Protein AF-A0A7Y5DXM5-F1 (afdb_monomer_lite)

Structure (mmCIF, N/CA/C/O backbone):
data_AF-A0A7Y5DXM5-F1
#
_entry.id   AF-A0A7Y5DXM5-F1
#
loop_
_atom_site.group_PDB
_atom_site.id
_atom_site.type_symbol
_atom_site.label_atom_id
_atom_site.label_alt_id
_atom_site.label_comp_id
_atom_site.label_asym_id
_atom_site.label_entity_id
_atom_site.label_seq_id
_atom_site.pdbx_PDB_ins_code
_atom_site.Cartn_x
_atom_site.Cartn_y
_atom_site.Cartn_z
_atom_site.occupancy
_atom_site.B_iso_or_equiv
_atom_site.auth_seq_id
_atom_site.auth_comp_id
_atom_site.auth_asym_id
_atom_site.auth_atom_id
_atom_site.pdbx_PDB_model_num
ATOM 1 N N . VAL A 1 1 ? 12.907 -10.311 -19.277 1.00 75.69 1 VAL A N 1
ATOM 2 C CA . VAL A 1 1 ? 13.500 -11.667 -19.191 1.00 75.69 1 VAL A CA 1
ATOM 3 C C . VAL A 1 1 ? 14.581 -11.643 -18.131 1.00 75.69 1 VAL A C 1
ATOM 5 O O . VAL A 1 1 ? 15.527 -10.866 -18.267 1.00 75.69 1 VAL A O 1
ATOM 8 N N . LEU A 1 2 ? 14.399 -12.426 -17.071 1.00 81.06 2 LEU A N 1
ATOM 9 C CA . LEU A 1 2 ? 15.309 -12.504 -15.929 1.00 81.06 2 LEU A CA 1
ATOM 10 C C . LEU A 1 2 ? 16.048 -13.849 -15.951 1.00 81.06 2 LEU A C 1
ATOM 12 O O . LEU A 1 2 ? 15.525 -14.827 -16.484 1.00 81.06 2 LEU A O 1
ATOM 16 N N . VAL A 1 3 ? 17.261 -13.890 -15.408 1.00 83.12 3 VAL A N 1
ATOM 17 C CA . VAL A 1 3 ? 18.013 -15.127 -15.146 1.00 83.12 3 VAL A CA 1
ATOM 18 C C . VAL A 1 3 ? 18.504 -15.133 -13.711 1.00 83.12 3 VAL A C 1
ATOM 20 O O . VAL A 1 3 ? 18.854 -14.078 -13.187 1.00 83.12 3 VAL A O 1
ATOM 23 N N . GLY A 1 4 ? 18.574 -16.317 -13.107 1.00 80.12 4 GLY A N 1
ATOM 24 C CA . GLY A 1 4 ? 18.968 -16.501 -11.713 1.00 80.12 4 GLY A CA 1
ATOM 25 C C . GLY A 1 4 ? 17.766 -16.603 -10.776 1.00 80.12 4 GLY A C 1
ATOM 26 O O . GLY A 1 4 ? 16.635 -16.791 -11.215 1.00 80.12 4 GLY A O 1
ATOM 27 N N . SER A 1 5 ? 18.031 -16.509 -9.474 1.00 69.38 5 SER A N 1
ATOM 28 C CA . SER A 1 5 ? 17.009 -16.558 -8.423 1.00 69.38 5 SER A CA 1
ATOM 29 C C . SER A 1 5 ? 17.401 -15.702 -7.217 1.00 69.38 5 SER A C 1
ATOM 31 O O . SER A 1 5 ? 18.573 -15.671 -6.818 1.00 69.38 5 SER A O 1
ATOM 33 N N . GLY A 1 6 ? 16.428 -15.028 -6.601 1.00 75.44 6 GLY A N 1
ATOM 34 C CA . GLY A 1 6 ? 16.657 -14.179 -5.427 1.00 75.44 6 GLY A CA 1
ATOM 35 C C . GLY A 1 6 ? 17.654 -13.050 -5.716 1.00 75.44 6 GLY A C 1
ATOM 36 O O . GLY A 1 6 ? 17.573 -12.390 -6.745 1.00 75.44 6 GLY A O 1
ATOM 37 N N . ALA A 1 7 ? 18.654 -12.860 -4.850 1.00 70.50 7 ALA A N 1
ATOM 38 C CA . ALA A 1 7 ? 19.672 -11.806 -5.009 1.00 70.50 7 ALA A CA 1
ATOM 39 C C . ALA A 1 7 ? 20.564 -11.955 -6.267 1.00 70.50 7 ALA A C 1
ATOM 41 O O . ALA A 1 7 ? 21.302 -11.037 -6.644 1.00 70.50 7 ALA A O 1
ATOM 42 N N . SER A 1 8 ? 20.517 -13.114 -6.927 1.00 79.38 8 SER A N 1
ATOM 43 C CA . SER A 1 8 ? 21.263 -13.379 -8.159 1.00 79.38 8 SER A CA 1
ATOM 44 C C . SER A 1 8 ? 20.479 -13.061 -9.433 1.00 79.38 8 SER A C 1
ATOM 46 O O . SER A 1 8 ? 21.025 -13.247 -10.518 1.00 79.38 8 SER A O 1
ATOM 48 N N . GLU A 1 9 ? 19.241 -12.558 -9.332 1.00 84.75 9 GLU A N 1
ATOM 49 C CA . GLU A 1 9 ? 18.473 -12.184 -10.520 1.00 84.75 9 GLU A CA 1
ATOM 50 C C . GLU A 1 9 ? 19.181 -11.095 -11.337 1.00 84.75 9 GLU A C 1
ATOM 52 O O . GLU A 1 9 ? 19.716 -10.116 -10.803 1.00 84.75 9 GLU A O 1
ATOM 57 N N . ARG A 1 10 ? 19.211 -11.281 -12.659 1.00 83.81 10 ARG A N 1
ATOM 58 C CA . ARG A 1 10 ? 19.765 -10.332 -13.632 1.00 83.81 10 ARG A CA 1
ATOM 59 C C . ARG A 1 10 ? 18.810 -10.163 -14.804 1.00 83.81 10 ARG A C 1
ATOM 61 O O . ARG A 1 10 ? 18.221 -11.132 -15.279 1.00 83.81 10 ARG A O 1
ATOM 68 N N . VAL A 1 11 ? 18.706 -8.938 -15.317 1.00 87.38 11 VAL A N 1
ATOM 69 C CA . VAL A 1 11 ? 17.932 -8.637 -16.529 1.00 87.38 11 VAL A CA 1
ATOM 70 C C . VAL A 1 11 ? 18.772 -8.975 -17.763 1.00 87.38 11 VAL A C 1
ATOM 72 O O . VAL A 1 11 ? 19.793 -8.339 -18.008 1.00 87.38 11 VAL A O 1
ATOM 75 N N . LEU A 1 12 ? 18.348 -9.965 -18.554 1.00 90.31 12 LEU A N 1
ATOM 76 C CA . LEU A 1 12 ? 19.042 -10.365 -19.792 1.00 90.31 12 LEU A CA 1
ATOM 77 C C . LEU A 1 12 ? 18.445 -9.740 -21.051 1.00 90.31 12 LEU A C 1
ATOM 79 O O . LEU A 1 12 ? 19.144 -9.555 -22.049 1.00 90.31 12 LEU A O 1
ATOM 83 N N . ALA A 1 13 ? 17.142 -9.471 -21.035 1.00 89.38 13 ALA A N 1
ATOM 84 C CA . ALA A 1 13 ? 16.443 -8.912 -22.180 1.00 89.38 13 ALA A CA 1
ATOM 85 C C . ALA A 1 13 ? 15.192 -8.136 -21.758 1.00 89.38 13 ALA A C 1
ATOM 87 O O . ALA A 1 13 ? 14.500 -8.520 -20.804 1.00 89.38 13 ALA A O 1
ATOM 88 N N . VAL A 1 14 ? 14.889 -7.080 -22.509 1.00 88.94 14 VAL A N 1
ATOM 89 C CA . VAL A 1 14 ? 13.664 -6.284 -22.381 1.00 88.94 14 VAL A CA 1
ATOM 90 C C . VAL A 1 14 ? 12.673 -6.768 -23.432 1.00 88.94 14 VAL A C 1
ATOM 92 O O . VAL A 1 14 ? 13.012 -6.881 -24.610 1.00 88.94 14 VAL A O 1
ATOM 95 N N . HIS A 1 15 ? 11.461 -7.101 -22.999 1.00 86.94 15 HIS A N 1
ATOM 96 C CA . HIS A 1 15 ? 10.424 -7.590 -23.899 1.00 86.94 15 HIS A CA 1
ATOM 97 C C . HIS A 1 15 ? 10.009 -6.482 -24.876 1.00 86.94 15 HIS A C 1
ATOM 99 O O . HIS A 1 15 ? 9.774 -5.354 -24.448 1.00 86.94 15 HIS A O 1
ATOM 105 N N . SER A 1 16 ? 9.958 -6.787 -26.176 1.00 87.00 16 SER A N 1
ATOM 106 C CA . SER A 1 16 ? 9.722 -5.786 -27.224 1.00 87.00 16 SER A CA 1
ATOM 107 C C . SER A 1 16 ? 8.357 -5.956 -27.881 1.00 87.00 16 SER A C 1
ATOM 109 O O . SER A 1 16 ? 7.548 -5.032 -27.851 1.00 87.00 16 SER A O 1
ATOM 111 N N . TYR A 1 17 ? 8.081 -7.129 -28.448 1.00 84.12 17 TYR A N 1
ATOM 112 C CA . TYR A 1 17 ? 6.789 -7.427 -29.061 1.00 84.12 17 TYR A CA 1
ATOM 113 C C . TYR A 1 17 ? 6.488 -8.925 -29.025 1.00 84.12 17 TYR A C 1
ATOM 115 O O . TYR A 1 17 ? 7.396 -9.752 -28.935 1.00 84.12 17 TYR A O 1
ATOM 123 N N . VAL A 1 18 ? 5.204 -9.255 -29.139 1.00 81.06 18 VAL A N 1
ATOM 124 C CA . VAL A 1 18 ? 4.699 -10.623 -29.300 1.00 81.06 18 VAL A CA 1
ATOM 125 C C . VAL A 1 18 ? 4.126 -10.818 -30.700 1.00 81.06 18 VAL A C 1
ATOM 127 O O . VAL A 1 18 ? 3.607 -9.877 -31.305 1.00 81.06 18 VAL A O 1
ATOM 130 N N . SER A 1 19 ? 4.218 -12.040 -31.207 1.00 83.38 19 SER A N 1
ATOM 131 C CA . SER A 1 19 ? 3.53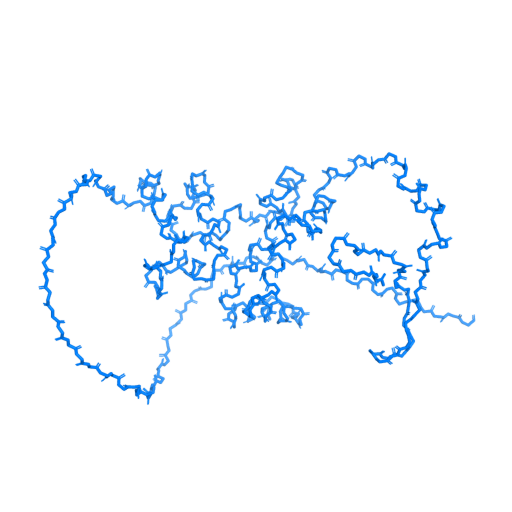2 -12.511 -32.405 1.00 83.38 19 SER A CA 1
ATOM 132 C C . SER A 1 19 ? 2.610 -13.666 -32.020 1.00 83.38 19 SER A C 1
ATOM 134 O O . SER A 1 19 ? 3.089 -14.706 -31.581 1.00 83.38 19 SER A O 1
ATOM 136 N N . GLY A 1 20 ? 1.299 -13.487 -32.199 1.00 77.69 20 GLY A N 1
ATOM 137 C CA . GLY A 1 20 ? 0.263 -14.424 -31.739 1.00 77.69 20 GLY A CA 1
ATOM 138 C C . GLY A 1 20 ? -0.405 -13.992 -30.426 1.00 77.69 20 GLY A C 1
ATOM 139 O O . GLY A 1 20 ? -0.152 -12.894 -29.929 1.00 77.69 20 GLY A O 1
ATOM 140 N N . ASP A 1 21 ? -1.283 -14.851 -29.898 1.00 79.38 21 ASP A N 1
ATOM 141 C CA . ASP A 1 21 ? -1.966 -14.655 -28.608 1.00 79.38 21 ASP A CA 1
ATOM 142 C C . ASP A 1 21 ? -1.026 -14.969 -27.420 1.00 79.38 21 ASP A C 1
ATOM 144 O O . ASP A 1 21 ? 0.189 -15.055 -27.580 1.00 79.38 21 ASP A O 1
ATOM 148 N N . CYS A 1 22 ? -1.556 -15.183 -26.208 1.00 71.56 22 CYS A N 1
ATOM 149 C CA . CYS A 1 22 ? -0.769 -15.493 -25.000 1.00 71.56 22 CYS A CA 1
ATOM 150 C C . CYS A 1 22 ? 0.131 -16.745 -25.099 1.00 71.56 22 CYS A C 1
ATOM 152 O O . CYS A 1 22 ? 0.963 -16.953 -24.220 1.00 71.56 22 CYS A O 1
ATOM 154 N N . LEU A 1 23 ? -0.041 -17.572 -26.136 1.00 77.31 23 LEU A N 1
ATOM 155 C CA . LEU A 1 23 ? 0.780 -18.752 -26.438 1.00 77.31 23 LEU A CA 1
ATOM 156 C C . LEU A 1 23 ? 1.723 -18.539 -27.639 1.00 77.31 23 LEU A C 1
ATOM 158 O O . LEU A 1 23 ? 2.310 -19.498 -28.132 1.00 77.31 23 LEU A O 1
ATOM 162 N N . GLY A 1 24 ? 1.813 -17.312 -28.152 1.00 77.31 24 GLY A N 1
ATOM 163 C CA . GLY A 1 24 ? 2.652 -16.949 -29.288 1.00 77.31 24 GLY A CA 1
ATOM 164 C C . GLY A 1 24 ? 4.121 -16.713 -28.930 1.00 77.31 24 GLY A C 1
ATOM 165 O O . GLY A 1 24 ? 4.550 -16.850 -27.783 1.00 77.31 24 GLY A O 1
ATOM 166 N N . ASP A 1 25 ? 4.897 -16.306 -29.932 1.00 85.00 25 ASP A N 1
ATOM 167 C CA . ASP A 1 25 ? 6.325 -16.040 -29.792 1.00 85.00 25 ASP A CA 1
ATOM 168 C C . ASP A 1 25 ? 6.584 -14.614 -29.294 1.00 85.00 25 ASP A C 1
ATOM 170 O O . ASP A 1 25 ? 6.060 -13.634 -29.828 1.00 85.00 25 ASP A O 1
ATOM 174 N N . GLY A 1 26 ? 7.446 -14.477 -28.287 1.00 82.56 26 GLY A N 1
ATOM 175 C CA . GLY A 1 26 ? 7.897 -13.187 -27.771 1.00 82.56 26 GLY A CA 1
ATOM 176 C C . GLY A 1 26 ? 9.294 -12.826 -28.269 1.00 82.56 26 GLY A C 1
ATOM 177 O O . GLY A 1 26 ? 10.255 -13.543 -28.002 1.00 82.56 26 GLY A O 1
ATOM 178 N N . THR A 1 27 ? 9.443 -11.667 -28.908 1.00 88.88 27 THR A N 1
ATOM 179 C CA . THR A 1 27 ? 10.756 -11.102 -29.247 1.00 88.88 27 THR A CA 1
ATOM 180 C C . THR A 1 27 ? 11.210 -10.128 -28.163 1.00 88.88 27 THR A C 1
ATOM 182 O O . THR A 1 27 ? 10.467 -9.240 -27.738 1.00 88.88 27 THR A O 1
ATOM 185 N N . SER A 1 28 ? 12.456 -10.281 -27.712 1.00 90.44 28 SER A N 1
ATOM 186 C CA . SER A 1 28 ? 13.063 -9.429 -26.684 1.00 90.44 28 SER A CA 1
ATOM 187 C C . SER A 1 28 ? 14.403 -8.868 -27.157 1.00 90.44 28 SER A C 1
ATOM 189 O O . SER A 1 28 ? 15.172 -9.562 -27.819 1.00 90.44 28 SER A O 1
ATOM 191 N N . ILE A 1 29 ? 14.699 -7.624 -26.784 1.00 89.94 29 ILE A N 1
ATOM 192 C CA . ILE A 1 29 ? 15.988 -6.976 -27.054 1.00 89.94 29 ILE A CA 1
ATOM 193 C C . ILE A 1 29 ? 16.980 -7.420 -25.984 1.00 89.94 29 ILE A C 1
ATOM 195 O O . ILE A 1 29 ? 16.700 -7.305 -24.790 1.00 89.94 29 ILE A O 1
ATOM 199 N N . ARG A 1 30 ? 18.140 -7.932 -26.401 1.00 91.69 30 ARG A N 1
ATOM 200 C CA . ARG A 1 30 ? 19.177 -8.431 -25.493 1.00 91.69 30 ARG A CA 1
ATOM 201 C C . ARG A 1 30 ? 19.909 -7.263 -24.823 1.00 91.69 30 ARG A C 1
ATOM 203 O O . ARG A 1 30 ? 20.580 -6.492 -25.498 1.00 91.69 30 ARG A O 1
ATOM 210 N N . VAL A 1 31 ? 19.861 -7.196 -23.491 1.00 91.88 31 VAL A N 1
ATOM 211 C CA . VAL A 1 31 ? 20.507 -6.143 -22.678 1.00 91.88 31 VAL A CA 1
ATOM 212 C C . VAL A 1 31 ? 22.009 -6.071 -22.943 1.00 91.88 31 VAL A C 1
ATOM 214 O O . VAL A 1 31 ? 22.560 -4.984 -23.070 1.00 91.88 31 VAL A O 1
ATOM 217 N N . SER A 1 32 ? 22.670 -7.222 -23.108 1.00 91.38 32 SER A N 1
ATOM 218 C CA . SER A 1 32 ? 24.115 -7.258 -23.355 1.00 91.38 32 SER A CA 1
ATOM 219 C C . SER A 1 32 ? 24.534 -6.564 -24.659 1.00 91.38 32 SER A C 1
ATOM 221 O O . SER A 1 32 ? 25.684 -6.153 -24.767 1.00 91.38 32 SER A O 1
ATOM 223 N N . GLY A 1 33 ? 23.635 -6.451 -25.647 1.00 90.81 33 GLY A N 1
ATOM 224 C CA . GLY A 1 33 ? 23.894 -5.736 -26.902 1.00 90.81 33 GLY A CA 1
ATOM 225 C C . GLY A 1 33 ? 23.835 -4.214 -26.754 1.00 90.81 33 GLY A C 1
ATOM 226 O O . GLY A 1 33 ? 24.437 -3.503 -27.547 1.00 90.81 33 GLY A O 1
ATOM 227 N N . GLU A 1 34 ? 23.186 -3.726 -25.696 1.00 92.75 34 GLU A N 1
ATOM 228 C CA . GLU A 1 34 ? 22.909 -2.305 -25.461 1.00 92.75 34 GLU A CA 1
ATOM 229 C C . GLU A 1 34 ? 23.699 -1.740 -24.267 1.00 92.75 34 GLU A C 1
ATOM 231 O O . GLU A 1 34 ? 23.432 -0.633 -23.803 1.00 92.75 34 GLU A O 1
ATOM 236 N N . MET A 1 35 ? 24.694 -2.474 -23.746 1.00 90.25 35 MET A N 1
ATOM 237 C CA . MET A 1 35 ? 25.431 -2.072 -22.536 1.00 90.25 35 MET A CA 1
ATOM 238 C C . MET A 1 35 ? 26.135 -0.721 -22.675 1.00 90.25 35 MET A C 1
ATOM 240 O O . MET A 1 35 ? 26.237 0.003 -21.692 1.00 90.25 35 MET A O 1
ATOM 244 N N . GLY A 1 36 ? 26.599 -0.358 -23.876 1.00 91.25 36 GLY A N 1
ATOM 245 C CA . GLY A 1 36 ? 27.192 0.959 -24.124 1.00 91.25 36 GLY A CA 1
ATOM 246 C C . GLY A 1 36 ? 26.193 2.094 -23.888 1.00 91.25 36 GLY A C 1
ATOM 247 O O . GLY A 1 36 ? 26.489 3.027 -23.143 1.00 91.25 36 GLY A O 1
ATOM 248 N N . PHE A 1 37 ? 24.986 1.971 -24.449 1.00 91.25 37 PHE A N 1
ATOM 249 C CA . PHE A 1 37 ? 23.890 2.910 -24.216 1.00 91.25 37 PHE A CA 1
ATOM 250 C C . PHE A 1 37 ? 23.479 2.922 -22.739 1.00 91.25 37 PHE A C 1
ATOM 252 O O . PHE A 1 37 ? 23.488 3.980 -22.115 1.00 91.25 37 PHE A O 1
ATOM 259 N N . ILE A 1 38 ? 23.213 1.751 -22.153 1.00 89.19 38 ILE A N 1
ATOM 260 C CA . ILE A 1 38 ? 22.778 1.619 -20.755 1.00 89.19 38 ILE A CA 1
ATOM 261 C C . ILE A 1 38 ? 23.791 2.258 -19.802 1.00 89.19 38 ILE A C 1
ATOM 263 O O . ILE A 1 38 ? 23.413 3.085 -18.977 1.00 89.19 38 ILE A O 1
ATOM 267 N N . ASN A 1 39 ? 25.078 1.935 -19.938 1.00 91.12 39 ASN A N 1
ATOM 268 C CA . ASN A 1 39 ? 26.124 2.515 -19.097 1.00 91.12 39 ASN A CA 1
ATOM 269 C C . ASN A 1 39 ? 26.229 4.033 -19.293 1.00 91.12 39 ASN A C 1
ATOM 271 O O . ASN A 1 39 ? 26.448 4.750 -18.320 1.00 91.12 39 ASN A O 1
ATOM 275 N N . SER A 1 40 ? 26.050 4.530 -20.523 1.00 91.44 40 SER A N 1
ATOM 276 C CA . SER A 1 40 ? 26.072 5.972 -20.792 1.00 91.44 40 SER A CA 1
ATOM 277 C C . SER A 1 40 ? 24.899 6.711 -20.147 1.00 91.44 40 SER A C 1
ATOM 279 O O . SER A 1 40 ? 25.098 7.798 -19.617 1.00 91.44 40 SER A O 1
ATOM 281 N N . GLU A 1 41 ? 23.701 6.120 -20.131 1.00 87.31 41 GLU A N 1
ATOM 282 C CA . GLU A 1 41 ? 22.530 6.692 -19.461 1.00 87.31 41 GLU A CA 1
ATOM 283 C C . GLU A 1 41 ? 22.673 6.635 -17.937 1.00 87.31 41 GLU A C 1
ATOM 285 O O . GLU A 1 41 ? 22.395 7.622 -17.264 1.00 87.31 41 GLU A O 1
ATOM 290 N N . LEU A 1 42 ? 23.169 5.519 -17.389 1.00 86.25 42 LEU A N 1
ATOM 291 C CA . LEU A 1 42 ? 23.406 5.363 -15.949 1.00 86.25 42 LEU A CA 1
ATOM 292 C C . LEU A 1 42 ? 24.495 6.301 -15.412 1.00 86.25 42 LEU A C 1
ATOM 294 O O . LEU A 1 42 ? 24.478 6.643 -14.233 1.00 86.25 42 LEU A O 1
ATOM 298 N N . ALA A 1 43 ? 25.440 6.713 -16.259 1.00 87.94 43 ALA A N 1
ATOM 299 C CA . ALA A 1 43 ? 26.485 7.666 -15.898 1.00 87.94 43 ALA A CA 1
ATOM 300 C C . ALA A 1 43 ? 26.009 9.129 -15.911 1.00 87.94 43 ALA A C 1
ATOM 302 O O . ALA A 1 43 ? 26.730 10.006 -15.429 1.00 87.94 43 ALA A O 1
ATOM 303 N N . LYS A 1 44 ? 24.828 9.427 -16.471 1.00 85.12 44 LYS A N 1
ATOM 304 C CA . LYS A 1 44 ? 24.297 10.794 -16.470 1.00 85.12 44 LYS A CA 1
ATOM 305 C C . LYS A 1 44 ? 23.958 11.222 -15.051 1.00 85.12 44 LYS A C 1
ATOM 307 O O . LYS A 1 44 ? 23.484 10.433 -14.236 1.00 85.12 44 LYS A O 1
ATOM 312 N N . ALA A 1 45 ? 24.158 12.511 -14.783 1.00 78.00 45 ALA A N 1
ATOM 313 C CA . ALA A 1 45 ? 23.658 13.108 -13.560 1.00 78.00 45 ALA A CA 1
ATOM 314 C C . ALA A 1 45 ? 22.151 12.856 -13.461 1.00 78.00 45 ALA A C 1
ATOM 316 O O . ALA A 1 45 ? 21.394 13.075 -14.411 1.00 78.00 45 ALA A O 1
ATOM 317 N N . LEU A 1 46 ? 21.752 12.375 -12.293 1.00 72.75 46 LEU A N 1
ATOM 318 C CA . LEU A 1 46 ? 20.369 12.139 -11.944 1.00 72.75 46 LEU A CA 1
ATOM 319 C C . LEU A 1 46 ? 19.546 13.424 -12.184 1.00 72.75 46 LEU A C 1
ATOM 321 O O . LEU A 1 46 ? 19.940 14.486 -11.693 1.00 72.75 46 LEU A O 1
ATOM 325 N N . PRO A 1 47 ? 18.435 13.370 -12.950 1.00 73.56 47 PRO A N 1
ATOM 326 C CA . PRO A 1 47 ? 17.616 14.550 -13.203 1.00 73.56 47 PRO A CA 1
ATOM 327 C C . PRO A 1 47 ? 17.165 15.189 -11.889 1.00 73.56 47 PRO A C 1
ATOM 329 O O . PRO A 1 47 ? 16.713 14.489 -10.988 1.00 73.56 47 PRO A O 1
ATOM 332 N N . SER A 1 48 ? 17.198 16.518 -11.785 1.00 64.94 48 SER A N 1
ATOM 333 C CA . SER A 1 48 ? 16.684 17.233 -10.603 1.00 64.94 48 SER A CA 1
ATOM 334 C C . SER A 1 48 ? 15.186 16.989 -10.352 1.00 64.94 48 SER A C 1
ATOM 336 O O . SER A 1 48 ? 14.694 17.197 -9.246 1.00 64.94 48 SER A O 1
ATOM 338 N N . THR A 1 49 ? 14.468 16.475 -11.356 1.00 63.44 49 THR A N 1
ATOM 339 C CA . THR A 1 49 ? 13.080 15.995 -11.276 1.00 63.44 49 THR A CA 1
ATOM 340 C C . THR A 1 49 ? 12.921 14.663 -10.529 1.00 63.44 49 THR A C 1
ATOM 342 O O . THR A 1 49 ? 11.802 14.161 -10.400 1.00 63.44 49 THR A O 1
ATOM 345 N N . LEU A 1 50 ? 14.007 14.069 -10.023 1.00 62.97 50 LEU A N 1
ATOM 346 C CA . LEU A 1 50 ? 13.946 12.923 -9.111 1.00 62.97 50 LEU A CA 1
ATOM 347 C C . LEU A 1 50 ? 13.208 13.223 -7.811 1.00 62.97 50 LEU A C 1
ATOM 349 O O . LEU A 1 50 ? 12.606 12.317 -7.251 1.00 62.97 50 LEU A O 1
ATOM 353 N N . ASN A 1 51 ? 13.159 14.492 -7.411 1.00 69.25 51 ASN A N 1
ATOM 354 C CA . ASN A 1 51 ? 12.382 14.939 -6.257 1.00 69.25 51 ASN A CA 1
ATOM 355 C C . ASN A 1 51 ? 10.898 15.173 -6.597 1.00 69.25 51 ASN A C 1
ATOM 357 O O . ASN A 1 51 ? 10.191 15.841 -5.848 1.00 69.25 51 ASN A O 1
ATOM 361 N N . SER A 1 52 ? 10.419 14.690 -7.750 1.00 87.19 52 SER A N 1
ATOM 362 C CA . SER A 1 52 ? 8.989 14.708 -8.055 1.00 87.19 52 SER A CA 1
ATOM 363 C C . SER A 1 52 ? 8.275 13.550 -7.361 1.00 87.19 52 SER A C 1
ATOM 365 O O . SER A 1 52 ? 8.822 12.449 -7.246 1.00 87.19 52 SER A O 1
ATOM 367 N N . CYS A 1 53 ? 7.013 13.771 -6.991 1.00 87.75 53 CYS A N 1
ATOM 368 C CA . CYS A 1 53 ? 6.143 12.731 -6.450 1.00 87.75 53 CYS A CA 1
ATOM 369 C C . CYS A 1 53 ? 6.128 11.462 -7.319 1.00 87.75 53 CYS A C 1
ATOM 371 O O . CYS A 1 53 ? 6.207 10.351 -6.800 1.00 87.75 53 CYS A O 1
ATOM 373 N N . SER A 1 54 ? 6.092 11.618 -8.648 1.00 87.06 54 SER A N 1
ATOM 374 C CA . SER A 1 54 ? 6.034 10.494 -9.592 1.00 87.06 54 SER A CA 1
ATOM 375 C C . SER A 1 54 ? 7.279 9.601 -9.552 1.00 87.06 54 SER A C 1
ATOM 377 O O . SER A 1 54 ? 7.166 8.370 -9.530 1.00 87.06 54 SER A O 1
ATOM 379 N N . THR A 1 55 ? 8.470 10.205 -9.493 1.00 88.00 55 THR A N 1
ATOM 380 C CA . THR A 1 55 ? 9.732 9.461 -9.444 1.00 88.00 55 THR A CA 1
ATOM 381 C C . THR A 1 55 ? 9.926 8.817 -8.081 1.00 88.00 55 THR A C 1
ATOM 383 O O . THR A 1 55 ? 10.322 7.650 -8.007 1.00 88.00 55 THR A O 1
ATOM 386 N N . CYS A 1 56 ? 9.594 9.538 -7.007 1.00 89.94 56 CYS A N 1
ATOM 387 C CA . CYS A 1 56 ? 9.628 8.967 -5.672 1.00 89.94 56 CYS A CA 1
ATOM 388 C C . CYS A 1 56 ? 8.665 7.779 -5.568 1.00 89.94 56 CYS A C 1
ATOM 390 O O . CYS A 1 56 ? 9.090 6.699 -5.172 1.00 89.94 56 CYS A O 1
ATOM 392 N N . SER A 1 57 ? 7.406 7.928 -5.994 1.00 90.25 57 SER A N 1
ATOM 393 C CA . SER A 1 57 ? 6.396 6.863 -5.891 1.00 90.25 57 SER A CA 1
ATOM 394 C C . SER A 1 57 ? 6.827 5.616 -6.661 1.00 90.25 57 SER A C 1
ATOM 396 O O . SER A 1 57 ? 6.809 4.514 -6.121 1.00 90.25 57 SER A O 1
ATOM 398 N N . SER A 1 58 ? 7.348 5.795 -7.881 1.00 87.75 58 SER A N 1
ATOM 399 C CA . SER A 1 58 ? 7.903 4.690 -8.678 1.00 87.75 58 SER A CA 1
ATOM 400 C C . SER A 1 58 ? 9.069 3.988 -7.971 1.00 87.75 58 SER A C 1
ATOM 402 O O . SER A 1 58 ? 9.214 2.768 -8.058 1.00 87.75 58 SER A O 1
ATOM 404 N N . THR A 1 59 ? 9.901 4.749 -7.256 1.00 89.06 59 THR A N 1
ATOM 405 C CA . THR A 1 59 ? 11.011 4.208 -6.461 1.00 89.06 59 THR A CA 1
ATOM 406 C C . THR A 1 59 ? 10.491 3.459 -5.235 1.00 89.06 59 THR A C 1
ATOM 408 O O . THR A 1 59 ? 10.918 2.333 -4.994 1.00 89.06 59 THR A O 1
ATOM 411 N N . ALA A 1 60 ? 9.537 4.035 -4.500 1.00 90.31 60 ALA A N 1
ATOM 412 C CA . ALA A 1 60 ? 8.919 3.442 -3.318 1.00 90.31 60 ALA A CA 1
ATOM 413 C C . ALA A 1 60 ? 8.141 2.149 -3.633 1.00 90.31 60 ALA A C 1
ATOM 415 O O . ALA A 1 60 ? 8.077 1.250 -2.795 1.00 90.31 60 ALA A O 1
ATOM 416 N N . ASP A 1 61 ? 7.600 2.021 -4.847 1.00 88.94 61 ASP A N 1
ATOM 417 C CA . ASP A 1 61 ? 6.911 0.819 -5.340 1.00 88.94 61 ASP A CA 1
ATOM 418 C C . ASP A 1 61 ? 7.852 -0.263 -5.905 1.00 88.94 61 ASP A C 1
ATOM 420 O O . ASP A 1 61 ? 7.403 -1.348 -6.299 1.00 88.94 61 ASP A O 1
ATOM 424 N N . SER A 1 62 ? 9.162 -0.001 -5.935 1.00 86.38 62 SER A N 1
ATOM 425 C CA . SER A 1 62 ? 10.164 -0.885 -6.533 1.00 86.38 62 SER A CA 1
ATOM 426 C C . SER A 1 62 ? 10.975 -1.683 -5.508 1.00 86.38 62 SER A C 1
ATOM 428 O O . SER A 1 62 ? 11.228 -1.253 -4.384 1.00 86.38 62 SER A O 1
ATOM 430 N N . GLY A 1 63 ? 11.459 -2.854 -5.932 1.00 86.50 63 GLY A N 1
ATOM 431 C CA . GLY A 1 63 ? 12.391 -3.677 -5.159 1.00 86.50 63 GLY A CA 1
ATOM 432 C C . GLY A 1 63 ? 11.852 -4.065 -3.780 1.00 86.50 63 GLY A C 1
ATOM 433 O O . GLY A 1 63 ? 10.747 -4.585 -3.667 1.00 86.50 63 GLY A O 1
ATOM 434 N N . ASN A 1 64 ? 12.651 -3.808 -2.741 1.00 87.88 64 ASN A N 1
ATOM 435 C CA . ASN A 1 64 ? 12.330 -4.136 -1.347 1.00 87.88 64 ASN A CA 1
ATOM 436 C C . ASN A 1 64 ? 11.857 -2.924 -0.528 1.00 87.88 64 ASN A C 1
ATOM 438 O O . ASN A 1 64 ? 11.907 -2.965 0.699 1.00 87.88 64 ASN A O 1
ATOM 442 N N . GLN A 1 65 ? 11.434 -1.846 -1.187 1.00 90.38 65 GLN A N 1
ATOM 443 C CA . GLN A 1 65 ? 10.922 -0.660 -0.505 1.00 90.38 65 GLN A CA 1
ATOM 444 C C . GLN A 1 65 ? 9.578 -0.944 0.181 1.00 90.38 65 GLN A C 1
ATOM 446 O O . GLN A 1 65 ? 8.863 -1.879 -0.182 1.00 90.38 65 GLN A O 1
ATOM 451 N N . VAL A 1 66 ? 9.217 -0.136 1.182 1.00 88.81 66 VAL A N 1
ATOM 452 C CA . VAL A 1 66 ? 8.030 -0.385 2.020 1.00 88.81 66 VAL A CA 1
ATOM 453 C C . VAL A 1 66 ? 6.731 -0.471 1.206 1.00 88.81 66 VAL A C 1
ATOM 455 O O . VAL A 1 66 ? 5.935 -1.384 1.429 1.00 88.81 66 VAL A O 1
ATOM 458 N N . CYS A 1 67 ? 6.538 0.392 0.201 1.00 92.00 67 CYS A N 1
ATOM 459 C CA . CYS A 1 67 ? 5.332 0.360 -0.634 1.00 92.00 67 CYS A CA 1
ATOM 460 C C . CYS A 1 67 ? 5.311 -0.850 -1.571 1.00 92.00 67 CYS A C 1
ATOM 462 O O . CYS A 1 67 ? 4.270 -1.496 -1.714 1.00 92.00 67 CYS A O 1
ATOM 464 N N . ALA A 1 68 ? 6.474 -1.250 -2.096 1.00 92.62 68 ALA A N 1
ATOM 465 C CA . ALA A 1 68 ? 6.628 -2.504 -2.826 1.00 92.62 68 ALA A CA 1
ATOM 466 C C . ALA A 1 68 ? 6.226 -3.718 -1.968 1.00 92.62 68 ALA A C 1
ATOM 468 O O . ALA A 1 68 ? 5.454 -4.562 -2.423 1.00 92.62 68 ALA A O 1
ATOM 469 N N . GLN A 1 69 ? 6.679 -3.781 -0.710 1.00 92.75 69 GLN A N 1
ATOM 470 C CA . GLN A 1 69 ? 6.324 -4.861 0.219 1.00 92.75 69 GLN A CA 1
ATOM 471 C C . GLN A 1 69 ? 4.824 -4.883 0.535 1.00 92.75 69 GLN A C 1
ATOM 473 O O . GLN A 1 69 ? 4.217 -5.952 0.531 1.00 92.75 69 GLN A O 1
ATOM 478 N N . ARG A 1 70 ? 4.187 -3.720 0.731 1.00 91.69 70 ARG A N 1
ATOM 479 C CA . ARG A 1 70 ? 2.725 -3.630 0.919 1.00 91.69 70 ARG A CA 1
ATOM 480 C C . ARG A 1 70 ? 1.960 -4.118 -0.310 1.00 91.69 70 ARG A C 1
ATOM 482 O O . ARG A 1 70 ? 0.977 -4.844 -0.173 1.00 91.69 70 ARG A O 1
ATOM 489 N N . ARG A 1 71 ? 2.432 -3.773 -1.511 1.00 93.38 71 ARG A N 1
ATOM 490 C CA . ARG A 1 71 ? 1.870 -4.278 -2.769 1.00 93.38 71 ARG A CA 1
ATOM 491 C C . ARG A 1 71 ? 1.980 -5.799 -2.861 1.00 93.38 71 ARG A C 1
ATOM 493 O O . ARG A 1 71 ? 0.999 -6.453 -3.202 1.00 93.38 71 ARG A O 1
ATOM 500 N N . PHE A 1 72 ? 3.143 -6.368 -2.537 1.00 92.62 72 PHE A N 1
ATOM 501 C CA . PHE A 1 72 ? 3.334 -7.820 -2.526 1.00 92.62 72 PHE A CA 1
ATOM 502 C C . PHE A 1 72 ? 2.460 -8.508 -1.477 1.00 92.62 72 PHE A C 1
ATOM 504 O O . PHE A 1 72 ? 1.842 -9.522 -1.788 1.00 92.62 72 PHE A O 1
ATOM 511 N N . ALA A 1 73 ? 2.339 -7.934 -0.278 1.00 90.81 73 ALA A N 1
ATOM 512 C CA . ALA A 1 73 ? 1.455 -8.444 0.765 1.00 90.81 73 ALA A CA 1
ATOM 513 C C . ALA A 1 73 ? -0.015 -8.460 0.311 1.00 90.81 73 ALA A C 1
ATOM 515 O O . ALA A 1 73 ? -0.685 -9.473 0.471 1.00 90.81 73 ALA A O 1
ATOM 516 N N . CYS A 1 74 ? -0.498 -7.392 -0.336 1.00 94.56 74 CYS A N 1
ATOM 517 C CA . CYS A 1 74 ? -1.834 -7.380 -0.941 1.00 94.56 74 CYS A CA 1
ATOM 518 C C . CYS A 1 74 ? -1.978 -8.429 -2.058 1.00 94.56 74 CYS A C 1
ATOM 520 O O . CYS A 1 74 ? -3.002 -9.096 -2.151 1.00 94.56 74 CYS A O 1
ATOM 522 N N . GLY A 1 75 ? -0.956 -8.614 -2.898 1.00 93.25 75 GLY A N 1
ATOM 523 C CA . GLY A 1 75 ? -0.973 -9.648 -3.937 1.00 93.25 75 GLY A CA 1
ATOM 524 C C . GLY A 1 75 ? -1.000 -11.079 -3.384 1.00 93.25 75 GLY A C 1
ATOM 525 O O . GLY A 1 75 ? -1.550 -11.965 -4.032 1.00 93.25 75 GLY A O 1
ATOM 526 N N . ALA A 1 76 ? -0.423 -11.301 -2.201 1.00 93.75 76 ALA A N 1
ATOM 527 C CA . ALA A 1 76 ? -0.430 -12.587 -1.507 1.00 93.75 76 ALA A CA 1
ATOM 528 C C . ALA A 1 76 ? -1.711 -12.829 -0.683 1.00 93.75 76 ALA A C 1
ATOM 530 O O . ALA A 1 76 ? -2.042 -13.980 -0.401 1.00 93.75 76 ALA A O 1
ATOM 531 N N . ASP A 1 77 ? -2.433 -11.772 -0.304 1.00 94.50 77 ASP A N 1
ATOM 532 C CA . ASP A 1 77 ? -3.720 -11.863 0.387 1.00 94.50 77 ASP A CA 1
ATOM 533 C C . ASP A 1 77 ? -4.855 -12.171 -0.602 1.00 94.50 77 ASP A C 1
ATOM 535 O O . ASP A 1 77 ? -5.010 -11.523 -1.642 1.00 94.50 77 ASP A O 1
ATOM 539 N N . THR A 1 78 ? -5.673 -13.177 -0.295 1.00 96.38 78 THR A N 1
ATOM 540 C CA . THR A 1 78 ? -6.725 -13.656 -1.203 1.00 96.38 78 THR A CA 1
ATOM 541 C C . THR A 1 78 ? -7.850 -12.644 -1.409 1.00 96.38 78 THR A C 1
ATOM 543 O O . THR A 1 78 ? -8.358 -12.533 -2.523 1.00 96.38 78 THR A O 1
ATOM 546 N N . ASP A 1 79 ? -8.224 -11.870 -0.389 1.00 95.62 79 ASP A N 1
ATOM 547 C CA . ASP A 1 79 ? -9.287 -10.869 -0.515 1.00 95.62 79 ASP A CA 1
ATOM 548 C C . ASP A 1 79 ? -8.784 -9.602 -1.209 1.00 95.62 79 ASP A C 1
ATOM 550 O O . ASP A 1 79 ? -9.491 -9.018 -2.033 1.00 95.62 79 ASP A O 1
ATOM 554 N N . CYS A 1 80 ? -7.548 -9.185 -0.926 1.00 96.44 80 CYS A N 1
ATOM 555 C CA . CYS A 1 80 ? -6.939 -8.029 -1.573 1.00 96.44 80 CYS A CA 1
ATOM 556 C C . CYS A 1 80 ? -6.635 -8.294 -3.053 1.00 96.44 80 CYS A C 1
ATOM 558 O O . CYS A 1 80 ? -6.959 -7.467 -3.908 1.00 96.44 80 CYS A O 1
ATOM 560 N N . SER A 1 81 ? -6.091 -9.466 -3.388 1.00 96.94 81 SER A N 1
ATOM 561 C CA . SER A 1 81 ? -5.869 -9.866 -4.783 1.00 96.94 81 SER A CA 1
ATOM 562 C C . SER A 1 81 ? -7.181 -10.030 -5.562 1.00 96.94 81 SER A C 1
ATOM 564 O O . SER A 1 81 ? -7.268 -9.573 -6.704 1.00 96.94 81 SER A O 1
ATOM 566 N N . ALA A 1 82 ? -8.235 -10.582 -4.949 1.00 97.25 82 ALA A N 1
ATOM 567 C CA . ALA A 1 82 ? -9.559 -10.658 -5.569 1.00 97.25 82 ALA A CA 1
ATOM 568 C C . ALA A 1 82 ? -10.192 -9.270 -5.781 1.00 97.25 82 ALA A C 1
ATOM 570 O O . ALA A 1 82 ? -10.815 -9.021 -6.820 1.00 97.25 82 ALA A O 1
ATOM 571 N N . LEU A 1 83 ? -9.992 -8.341 -4.839 1.00 96.81 83 LEU A N 1
ATOM 572 C CA . LEU A 1 83 ? -10.388 -6.943 -5.000 1.00 96.81 83 LEU A CA 1
ATOM 573 C C . LEU A 1 83 ? -9.640 -6.280 -6.165 1.00 96.81 83 LEU A C 1
ATOM 575 O O . LEU A 1 83 ? -10.275 -5.626 -6.993 1.00 96.81 83 LEU A O 1
ATOM 579 N N . LEU A 1 84 ? -8.320 -6.466 -6.261 1.00 96.00 84 LEU A N 1
ATOM 580 C CA . LEU A 1 84 ? -7.501 -5.943 -7.359 1.00 96.00 84 LEU A CA 1
ATOM 581 C C . LEU A 1 84 ? -7.963 -6.472 -8.721 1.00 96.00 84 LEU A C 1
ATOM 583 O O . LEU A 1 84 ? -8.156 -5.681 -9.646 1.00 96.00 84 LEU A O 1
ATOM 587 N N . ASP A 1 85 ? -8.193 -7.782 -8.840 1.00 96.81 85 ASP A N 1
ATOM 588 C CA . ASP A 1 85 ? -8.699 -8.393 -10.073 1.00 96.81 85 ASP A CA 1
ATOM 589 C C . ASP A 1 85 ? -10.063 -7.804 -10.465 1.00 96.81 85 ASP A C 1
ATOM 591 O O . ASP A 1 85 ? -10.265 -7.408 -11.616 1.00 96.81 85 ASP A O 1
ATOM 595 N N . CYS A 1 86 ? -10.969 -7.646 -9.496 1.00 97.75 86 CYS A N 1
ATOM 596 C CA . CYS A 1 86 ? -12.275 -7.031 -9.716 1.00 97.75 86 CYS A CA 1
ATOM 597 C C . CYS A 1 86 ? -12.151 -5.579 -10.206 1.00 97.75 86 CYS A C 1
ATOM 599 O O . CYS A 1 86 ? -12.743 -5.213 -11.223 1.00 97.75 86 CYS A O 1
ATOM 601 N N . LEU A 1 87 ? -11.336 -4.762 -9.531 1.00 96.19 87 LEU A N 1
ATOM 602 C CA . LEU A 1 87 ? -11.116 -3.361 -9.893 1.00 96.19 87 LEU A CA 1
ATOM 603 C C . LEU A 1 87 ? -10.456 -3.212 -11.270 1.00 96.19 87 LEU A C 1
ATOM 605 O O . LEU A 1 87 ? -10.808 -2.291 -12.004 1.00 96.19 87 LEU A O 1
ATOM 609 N N . SER A 1 88 ? -9.560 -4.127 -11.653 1.00 95.50 88 SER A N 1
ATOM 610 C CA . SER A 1 88 ? -8.889 -4.102 -12.962 1.00 95.50 88 SER A CA 1
ATOM 611 C C . SER A 1 88 ? -9.848 -4.287 -14.145 1.00 95.50 88 SER A C 1
ATOM 613 O O . SER A 1 88 ? -9.582 -3.809 -15.247 1.00 95.50 88 SER A O 1
ATOM 615 N N . LYS A 1 89 ? -10.987 -4.949 -13.908 1.00 95.12 89 LYS A N 1
ATOM 616 C CA . LYS A 1 89 ? -12.042 -5.207 -14.900 1.00 95.12 89 LYS A CA 1
ATOM 617 C C . LYS A 1 89 ? -13.150 -4.156 -14.862 1.00 95.12 89 LYS A C 1
ATOM 619 O O . LYS A 1 89 ? -14.067 -4.202 -15.682 1.00 95.12 89 LYS A O 1
ATOM 624 N N . CYS A 1 90 ? -13.095 -3.221 -13.915 1.00 94.69 90 CYS A N 1
ATOM 625 C CA . CYS A 1 90 ? -14.156 -2.250 -13.723 1.00 94.69 90 CYS A CA 1
ATOM 626 C C . CYS A 1 90 ? -14.074 -1.055 -14.664 1.00 94.69 90 CYS A C 1
ATOM 628 O O . CYS A 1 90 ? -13.021 -0.463 -14.883 1.00 94.69 90 CYS A O 1
ATOM 630 N N . SER A 1 91 ? -15.252 -0.621 -15.112 1.00 94.81 91 SER A N 1
ATOM 631 C CA . SER A 1 91 ? -15.455 0.670 -15.761 1.00 94.81 91 SER A CA 1
ATOM 632 C C . SER A 1 91 ? -16.457 1.486 -14.946 1.00 94.81 91 SER A C 1
ATOM 634 O O . SER A 1 91 ? -17.582 1.048 -14.700 1.00 94.81 91 SER A O 1
ATOM 636 N N . GLY A 1 92 ? -16.032 2.668 -14.496 1.00 94.19 92 GLY A N 1
ATOM 637 C CA . GLY A 1 92 ? -16.862 3.602 -13.735 1.00 94.19 92 GLY A CA 1
ATOM 638 C C . GLY A 1 92 ? -16.984 3.310 -12.233 1.00 94.19 92 GLY A C 1
ATOM 639 O O . GLY A 1 92 ? -16.645 2.239 -11.730 1.00 94.19 92 GLY A O 1
ATOM 640 N N . ILE A 1 93 ? -17.498 4.309 -11.511 1.00 93.94 93 ILE A N 1
ATOM 641 C CA . ILE A 1 93 ? -17.553 4.343 -10.040 1.00 93.94 93 ILE A CA 1
ATOM 642 C C . ILE A 1 93 ? -18.484 3.263 -9.473 1.00 93.94 93 ILE A C 1
ATOM 644 O O . ILE A 1 93 ? -18.142 2.618 -8.486 1.00 93.94 93 ILE A O 1
ATOM 648 N N . SER A 1 94 ? -19.632 3.002 -10.107 1.00 96.19 94 SER A N 1
ATOM 649 C CA . SER A 1 94 ? -20.581 1.993 -9.613 1.00 96.19 94 SER A CA 1
ATOM 650 C C . SER A 1 94 ? -19.983 0.584 -9.590 1.00 96.19 94 SER A C 1
ATOM 652 O O . SER A 1 94 ? -20.214 -0.163 -8.642 1.00 96.19 94 SER A O 1
ATOM 654 N N . CYS A 1 95 ? -19.171 0.233 -10.594 1.00 97.38 95 CYS A N 1
ATOM 655 C CA . CYS A 1 95 ? -18.459 -1.043 -10.616 1.00 97.38 95 CYS A CA 1
ATOM 656 C C . CYS A 1 95 ? -17.408 -1.108 -9.502 1.00 97.38 95 CYS A C 1
ATOM 658 O O . CYS A 1 95 ? -17.352 -2.086 -8.759 1.00 97.38 95 CYS A O 1
ATOM 660 N N . GLN A 1 96 ? -16.623 -0.039 -9.334 1.00 95.12 96 GLN A N 1
ATOM 661 C CA . GLN A 1 96 ? -15.614 0.035 -8.276 1.00 95.12 96 GLN A CA 1
ATOM 662 C C . GLN A 1 96 ? -16.240 -0.128 -6.886 1.00 95.12 96 GLN A C 1
ATOM 664 O O . GLN A 1 96 ? -15.727 -0.891 -6.069 1.00 95.12 96 GLN A O 1
ATOM 669 N N . ASN A 1 97 ? -17.372 0.533 -6.634 1.00 95.19 97 ASN A N 1
ATOM 670 C CA . ASN A 1 97 ? -18.110 0.398 -5.380 1.00 95.19 97 ASN A CA 1
ATOM 671 C C . ASN A 1 97 ? -18.595 -1.039 -5.169 1.00 95.19 97 ASN A C 1
ATOM 673 O O . ASN A 1 97 ? -18.420 -1.574 -4.080 1.00 95.19 97 ASN A O 1
ATOM 677 N N . ASN A 1 98 ? -19.113 -1.697 -6.212 1.00 96.38 98 ASN A N 1
ATOM 678 C CA . ASN A 1 98 ? -19.515 -3.101 -6.130 1.00 96.38 98 ASN A CA 1
ATOM 679 C C . ASN A 1 98 ? -18.334 -4.012 -5.749 1.00 96.38 98 ASN A C 1
ATOM 681 O O . ASN A 1 98 ? -18.460 -4.808 -4.822 1.00 96.38 98 ASN A O 1
ATOM 685 N N . CYS A 1 99 ? -17.164 -3.843 -6.376 1.00 97.38 99 CYS A N 1
ATOM 686 C CA . CYS A 1 99 ? -15.962 -4.599 -6.008 1.00 97.38 99 CYS A CA 1
ATOM 687 C C . CYS A 1 99 ? -15.566 -4.390 -4.543 1.00 97.38 99 CYS A C 1
ATOM 689 O O . CYS A 1 99 ? -15.278 -5.358 -3.842 1.00 97.38 99 CYS A O 1
ATOM 691 N N . ARG A 1 100 ? -15.588 -3.141 -4.064 1.00 94.56 100 ARG A N 1
ATOM 692 C CA . ARG A 1 100 ? -15.265 -2.806 -2.669 1.00 94.56 100 ARG A CA 1
ATOM 693 C C . ARG A 1 100 ? -16.252 -3.436 -1.685 1.00 94.56 100 ARG A C 1
ATOM 695 O O . ARG A 1 100 ? -15.829 -3.954 -0.659 1.00 94.56 100 ARG A O 1
ATOM 702 N N . THR A 1 101 ? -17.544 -3.439 -2.011 1.00 94.62 101 THR A N 1
ATOM 703 C CA . THR A 1 101 ? -18.581 -4.109 -1.211 1.00 94.62 101 THR A CA 1
ATOM 704 C C . THR A 1 101 ? -18.442 -5.629 -1.245 1.00 94.62 101 THR A C 1
ATOM 706 O O . THR A 1 101 ? -18.718 -6.285 -0.246 1.00 94.62 101 THR A O 1
ATOM 709 N N . LYS A 1 102 ? -18.011 -6.200 -2.374 1.00 96.50 102 LYS A N 1
ATOM 710 C CA . LYS A 1 102 ? -17.842 -7.647 -2.540 1.00 96.50 102 LYS A CA 1
ATOM 711 C C . LYS A 1 102 ? -16.634 -8.197 -1.778 1.00 96.50 102 LYS A C 1
ATOM 713 O O . LYS A 1 102 ? -16.700 -9.322 -1.295 1.00 96.50 102 LYS A O 1
ATOM 718 N N . TYR A 1 103 ? -15.561 -7.415 -1.660 1.00 95.88 103 TYR A N 1
ATOM 719 C CA . TYR A 1 103 ? -14.318 -7.813 -0.991 1.00 95.88 103 TYR A CA 1
ATOM 720 C C . TYR A 1 103 ? -13.955 -6.839 0.142 1.00 95.88 103 TYR A C 1
ATOM 722 O O . TYR A 1 103 ? -12.913 -6.180 0.083 1.00 95.88 103 TYR A O 1
ATOM 730 N N . PRO A 1 104 ? -14.796 -6.725 1.187 1.00 91.94 104 PRO A N 1
ATOM 731 C CA . PRO A 1 104 ? -14.603 -5.731 2.241 1.00 91.94 104 PRO A CA 1
ATOM 732 C C . PRO A 1 104 ? -13.305 -5.968 3.020 1.00 91.94 104 PRO A C 1
ATOM 734 O O . PRO A 1 104 ? -12.621 -5.023 3.400 1.00 91.94 104 PRO A O 1
ATOM 737 N N . ALA A 1 105 ? -12.921 -7.231 3.194 1.00 90.94 105 ALA A N 1
ATOM 738 C CA . ALA A 1 105 ? -11.728 -7.607 3.936 1.00 90.94 105 ALA A CA 1
ATOM 739 C C . ALA A 1 105 ? -10.422 -7.262 3.182 1.00 90.94 105 ALA A C 1
ATOM 741 O O . ALA A 1 105 ? -9.396 -6.990 3.797 1.00 90.94 105 ALA A O 1
ATOM 742 N N . GLY A 1 106 ? -10.471 -7.178 1.847 1.00 93.62 106 GLY A N 1
ATOM 743 C CA . GLY A 1 106 ? -9.338 -6.752 1.022 1.00 93.62 106 GLY A CA 1
ATOM 744 C C . GLY A 1 106 ? -9.082 -5.242 1.058 1.00 93.62 106 GLY A C 1
ATOM 745 O O . GLY A 1 106 ? -8.027 -4.789 0.617 1.00 93.62 106 GLY A O 1
ATOM 746 N N . LEU A 1 107 ? -10.020 -4.441 1.581 1.00 92.06 107 LEU A N 1
ATOM 747 C CA . LEU A 1 107 ? -9.926 -2.979 1.559 1.00 92.06 107 LEU A CA 1
ATOM 748 C C . LEU A 1 107 ? -8.781 -2.434 2.410 1.00 92.06 107 LEU A C 1
ATOM 750 O O . LEU A 1 107 ? -8.155 -1.458 1.993 1.00 92.06 107 LEU A O 1
ATOM 754 N N . GLY A 1 108 ? -8.499 -3.044 3.563 1.00 90.75 108 GLY A N 1
ATOM 755 C CA . GLY A 1 108 ? -7.413 -2.615 4.447 1.00 90.75 108 GLY A CA 1
ATOM 756 C C . GLY A 1 108 ? -6.048 -2.725 3.770 1.00 90.75 108 GLY A C 1
ATOM 757 O O . GLY A 1 108 ? -5.418 -1.693 3.511 1.00 90.75 108 GLY A O 1
ATOM 758 N N . PRO A 1 109 ? -5.627 -3.937 3.367 1.00 92.50 109 PRO A N 1
ATOM 759 C CA . PRO A 1 109 ? -4.372 -4.131 2.646 1.00 92.50 109 PRO A CA 1
ATOM 760 C C . PRO A 1 109 ? -4.311 -3.354 1.320 1.00 92.50 109 PRO A C 1
ATOM 762 O O . PRO A 1 109 ? -3.262 -2.813 0.965 1.00 92.50 109 PRO A O 1
ATOM 765 N N . PHE A 1 110 ? -5.436 -3.215 0.608 1.00 93.06 110 PHE A N 1
ATOM 766 C CA . PHE A 1 110 ? -5.495 -2.427 -0.626 1.00 93.06 110 PHE A CA 1
ATOM 767 C C . PHE A 1 110 ? -5.250 -0.937 -0.368 1.00 93.06 110 PHE A C 1
ATOM 769 O O . PHE A 1 110 ? -4.494 -0.298 -1.097 1.00 93.06 110 PHE A O 1
ATOM 776 N N . THR A 1 111 ? -5.853 -0.384 0.686 1.00 90.25 111 THR A N 1
ATOM 777 C CA . THR A 1 111 ? -5.652 1.013 1.098 1.00 90.25 111 THR A CA 1
ATOM 778 C C . THR A 1 111 ? -4.221 1.240 1.578 1.00 90.25 111 THR A C 1
ATOM 780 O O . THR A 1 111 ? -3.631 2.270 1.255 1.00 90.25 111 THR A O 1
ATOM 783 N N . ALA A 1 112 ? -3.643 0.265 2.288 1.00 89.44 112 ALA A N 1
ATOM 784 C CA . ALA A 1 112 ? -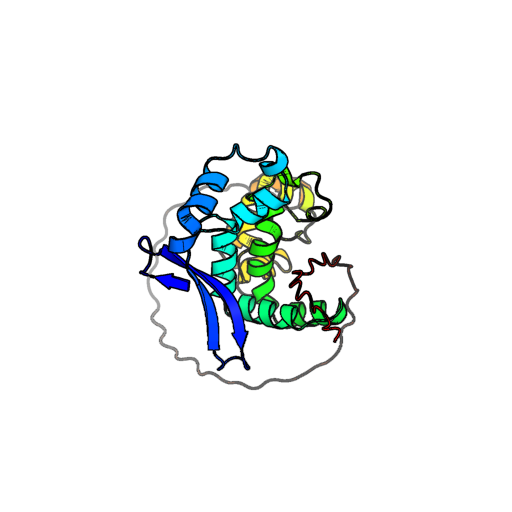2.247 0.289 2.717 1.00 89.44 112 ALA A CA 1
ATOM 785 C C . ALA A 1 112 ? -1.291 0.444 1.541 1.00 89.44 112 ALA A C 1
ATOM 787 O O . ALA A 1 112 ? -0.384 1.269 1.581 1.00 89.44 112 ALA A O 1
ATOM 788 N N . TYR A 1 113 ? -1.511 -0.343 0.492 1.00 90.19 113 TYR A N 1
ATOM 789 C CA . TYR A 1 113 ? -0.747 -0.255 -0.740 1.00 90.19 113 TYR A CA 1
ATOM 790 C C . TYR A 1 113 ? -0.985 1.086 -1.455 1.00 90.19 113 TYR A C 1
ATOM 792 O O . TYR A 1 113 ? -0.033 1.830 -1.678 1.00 90.19 113 TYR A O 1
ATOM 800 N N . GLN A 1 114 ? -2.241 1.431 -1.751 1.00 89.62 114 GLN A N 1
ATOM 801 C CA . GLN A 1 114 ? -2.602 2.610 -2.552 1.00 89.62 114 GLN A CA 1
ATOM 802 C C . GLN A 1 114 ? -2.127 3.935 -1.947 1.00 89.62 114 GLN A C 1
ATOM 804 O O . GLN A 1 114 ? -1.707 4.830 -2.674 1.00 89.62 114 GLN A O 1
ATOM 809 N N . ASN A 1 115 ? -2.179 4.072 -0.620 1.00 88.75 115 ASN A N 1
ATOM 810 C CA . ASN A 1 115 ? -1.798 5.318 0.044 1.00 88.75 115 ASN A CA 1
ATOM 811 C C . ASN A 1 115 ? -0.309 5.380 0.393 1.00 88.75 115 ASN A C 1
ATOM 813 O O . ASN A 1 115 ? 0.150 6.435 0.827 1.00 88.75 115 ASN A O 1
ATOM 817 N N . CYS A 1 116 ? 0.452 4.293 0.231 1.00 91.19 116 CYS A N 1
ATOM 818 C CA . CYS A 1 116 ? 1.810 4.211 0.763 1.00 91.19 116 CYS A CA 1
ATOM 819 C C . CYS A 1 116 ? 2.740 5.294 0.204 1.00 91.19 116 CYS A C 1
ATOM 821 O O . CYS A 1 116 ? 3.453 5.932 0.977 1.00 91.19 116 CYS A O 1
ATOM 823 N N . GLY A 1 117 ? 2.696 5.554 -1.109 1.00 90.12 117 GLY A N 1
ATOM 824 C CA . GLY A 1 117 ? 3.499 6.617 -1.720 1.00 90.12 117 GLY A CA 1
ATOM 825 C C . GLY A 1 117 ? 3.205 7.979 -1.084 1.00 90.12 117 GLY A C 1
ATOM 826 O O . GLY A 1 117 ? 4.106 8.647 -0.591 1.00 90.12 117 GLY A O 1
ATOM 827 N N . CYS A 1 118 ? 1.930 8.348 -0.991 1.00 89.50 118 CYS A N 1
ATOM 828 C CA . CYS A 1 118 ? 1.510 9.641 -0.452 1.00 89.50 118 CYS A CA 1
ATOM 829 C C . CYS A 1 118 ? 1.702 9.786 1.070 1.00 89.50 118 CYS A C 1
ATOM 831 O O . CYS A 1 118 ? 1.957 10.886 1.560 1.00 89.50 118 CYS A O 1
ATOM 833 N N . ALA A 1 119 ? 1.524 8.705 1.832 1.00 87.31 119 ALA A N 1
ATOM 834 C CA . ALA A 1 119 ? 1.474 8.747 3.293 1.00 87.31 119 ALA A CA 1
ATOM 835 C C . ALA A 1 119 ? 2.828 8.471 3.963 1.00 87.31 119 ALA A C 1
ATOM 837 O O . ALA A 1 119 ? 3.099 9.022 5.030 1.00 87.31 119 ALA A O 1
ATOM 838 N N . GLU A 1 120 ? 3.663 7.632 3.350 1.00 86.38 120 GLU A N 1
ATOM 839 C CA . GLU A 1 120 ? 4.858 7.069 3.983 1.00 86.38 120 GLU A CA 1
ATOM 840 C C . GLU A 1 120 ? 6.094 7.242 3.093 1.00 86.38 120 GLU A C 1
ATOM 842 O O . GLU A 1 120 ? 7.016 7.967 3.460 1.00 86.38 120 GLU A O 1
ATOM 847 N N . GLY A 1 121 ? 6.100 6.630 1.905 1.00 86.75 121 GLY A N 1
ATOM 848 C CA . GLY A 1 121 ? 7.297 6.530 1.067 1.00 86.75 121 GLY A CA 1
ATOM 849 C C . GLY A 1 121 ? 7.771 7.854 0.464 1.00 86.75 121 GLY A C 1
ATOM 850 O O . GLY A 1 121 ? 8.970 8.030 0.281 1.00 86.75 121 GLY A O 1
ATOM 851 N N . CYS A 1 122 ? 6.845 8.768 0.162 1.00 90.25 122 CYS A N 1
ATOM 852 C CA . CYS A 1 122 ? 7.098 9.984 -0.621 1.00 90.25 122 CYS A CA 1
ATOM 853 C C . CYS A 1 122 ? 6.366 11.207 -0.076 1.00 90.25 122 CYS A C 1
ATOM 855 O O . CYS A 1 122 ? 5.966 12.100 -0.825 1.00 90.25 122 CYS A O 1
ATOM 857 N N . LYS A 1 123 ? 6.139 11.244 1.241 1.00 88.25 123 LYS A N 1
ATOM 858 C CA . LYS A 1 123 ? 5.324 12.281 1.884 1.00 88.25 123 LYS A CA 1
ATOM 859 C C . LYS A 1 123 ? 5.794 13.702 1.545 1.00 88.25 123 LYS A C 1
ATOM 861 O O . LYS A 1 123 ? 4.955 14.580 1.364 1.00 88.25 123 LYS A O 1
ATOM 866 N N . ALA A 1 124 ? 7.105 13.939 1.469 1.00 88.94 124 ALA A N 1
ATOM 867 C CA . ALA A 1 124 ? 7.657 15.265 1.195 1.00 88.94 124 ALA A CA 1
ATOM 868 C C . ALA A 1 124 ? 7.499 15.656 -0.283 1.00 88.94 124 ALA A C 1
ATOM 870 O O . ALA A 1 124 ? 7.018 16.744 -0.592 1.00 88.94 124 ALA A O 1
ATOM 871 N N . GLU A 1 125 ? 7.850 14.750 -1.192 1.00 90.31 125 GLU A N 1
ATOM 872 C CA . GLU A 1 125 ? 7.831 14.939 -2.644 1.00 90.31 125 GLU A CA 1
ATOM 873 C C . GLU A 1 125 ? 6.402 15.020 -3.198 1.00 90.31 125 GLU A C 1
ATOM 875 O O . GLU A 1 125 ? 6.167 15.658 -4.225 1.00 90.31 125 GLU A O 1
ATOM 880 N N . CYS A 1 126 ? 5.449 14.381 -2.516 1.00 89.44 126 CYS A N 1
ATOM 881 C CA . CYS A 1 126 ? 4.040 14.317 -2.891 1.00 89.44 126 CYS A CA 1
ATOM 882 C C . CYS A 1 126 ? 3.128 15.288 -2.132 1.00 89.44 126 CYS A C 1
ATOM 884 O O . CYS A 1 126 ? 1.924 15.303 -2.385 1.00 89.44 126 CYS A O 1
ATOM 886 N N . ALA A 1 127 ? 3.658 16.112 -1.223 1.00 87.69 127 ALA A N 1
ATOM 887 C CA . ALA A 1 127 ? 2.844 16.994 -0.381 1.00 87.69 127 ALA A CA 1
ATOM 888 C C . ALA A 1 127 ? 1.973 17.982 -1.181 1.00 87.69 127 ALA A C 1
ATOM 890 O O . ALA A 1 127 ? 0.888 18.350 -0.736 1.00 87.69 127 ALA A O 1
ATOM 891 N N . SER A 1 128 ? 2.451 18.416 -2.349 1.00 86.62 128 SER A N 1
ATOM 892 C CA . SER A 1 128 ? 1.760 19.343 -3.252 1.00 86.62 128 SER A CA 1
ATOM 893 C C . SER A 1 128 ? 1.098 18.657 -4.449 1.00 86.62 128 SER A C 1
ATOM 895 O O . SER A 1 128 ? 0.527 19.347 -5.294 1.00 86.62 128 SER A O 1
ATOM 897 N N . ASP A 1 129 ? 1.167 17.326 -4.548 1.00 88.62 129 ASP A N 1
ATOM 898 C CA . ASP A 1 129 ? 0.550 16.606 -5.656 1.00 88.62 129 ASP A CA 1
ATOM 899 C C . ASP A 1 129 ? -0.955 16.435 -5.405 1.00 88.62 129 ASP A C 1
ATOM 901 O O . ASP A 1 129 ? -1.393 15.848 -4.407 1.00 88.62 129 ASP A O 1
ATOM 905 N N . ASN A 1 130 ? -1.771 16.922 -6.341 1.00 86.94 130 ASN A N 1
ATOM 906 C CA . ASN A 1 130 ? -3.224 16.764 -6.292 1.00 86.94 130 ASN A CA 1
ATOM 907 C C . ASN A 1 130 ? -3.635 15.291 -6.225 1.00 86.94 130 ASN A C 1
ATOM 909 O O . ASN A 1 130 ? -4.681 14.960 -5.673 1.00 86.94 130 ASN A O 1
ATOM 913 N N . SER A 1 131 ? -2.806 14.399 -6.756 1.00 83.00 131 SER A N 1
ATOM 914 C CA . SER A 1 131 ? -3.048 12.968 -6.752 1.00 83.00 131 SER A CA 1
ATOM 915 C C . SER A 1 131 ? -2.959 12.344 -5.35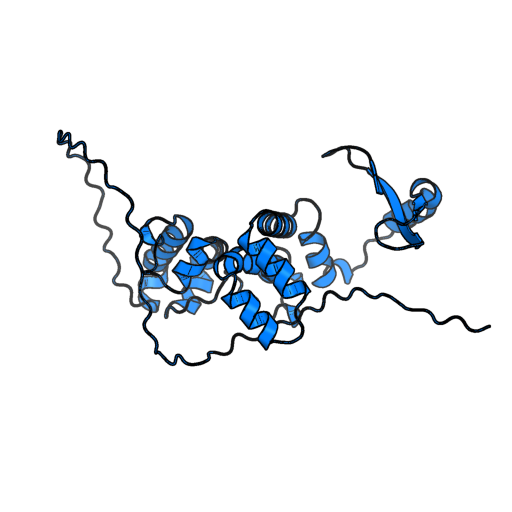4 1.00 83.00 131 SER A C 1
ATOM 917 O O . SER A 1 131 ? -3.542 11.291 -5.111 1.00 83.00 131 SER A O 1
ATOM 919 N N . CYS A 1 132 ? -2.263 13.009 -4.430 1.00 86.31 132 CYS A N 1
ATOM 920 C CA . CYS A 1 132 ? -2.183 12.648 -3.018 1.00 86.31 132 CYS A CA 1
ATOM 921 C C . CYS A 1 132 ? -3.163 13.440 -2.142 1.00 86.31 132 CYS A C 1
ATOM 923 O O . CYS A 1 132 ? -3.242 13.221 -0.930 1.00 86.31 132 CYS A O 1
ATOM 925 N N . THR A 1 133 ? -3.958 14.335 -2.736 1.00 80.81 133 THR A N 1
ATOM 926 C CA . THR A 1 133 ? -4.981 15.082 -2.004 1.00 80.81 133 THR A CA 1
ATOM 927 C C . THR A 1 133 ? -6.066 14.126 -1.518 1.00 80.81 133 THR A C 1
ATOM 929 O O . THR A 1 133 ? -6.776 13.504 -2.303 1.00 80.81 133 THR A O 1
ATOM 932 N N . GLY A 1 134 ? -6.197 14.006 -0.197 1.00 73.75 134 GLY A N 1
ATOM 933 C CA . GLY A 1 134 ? -7.157 13.100 0.436 1.00 73.75 134 GLY A CA 1
ATOM 934 C C . GLY A 1 134 ? -6.624 11.691 0.701 1.00 73.75 134 GLY A C 1
ATOM 935 O O . GLY A 1 134 ? -7.342 10.904 1.319 1.00 73.75 134 GLY A O 1
ATOM 936 N N . ALA A 1 135 ? -5.376 11.385 0.322 1.00 81.94 135 ALA A N 1
ATOM 937 C CA . ALA A 1 135 ? -4.690 10.202 0.826 1.00 81.94 135 ALA A CA 1
ATOM 938 C C . ALA A 1 135 ? -4.534 10.357 2.340 1.00 81.94 135 ALA A C 1
ATOM 940 O O . ALA A 1 135 ? -3.818 11.231 2.837 1.00 81.94 135 ALA A O 1
ATOM 941 N N . ALA A 1 136 ? -5.274 9.553 3.091 1.00 75.81 136 ALA A N 1
ATOM 942 C CA . ALA A 1 136 ? -5.250 9.655 4.532 1.00 75.81 136 ALA A CA 1
ATOM 943 C C . ALA A 1 136 ? -3.918 9.094 5.051 1.00 75.81 136 ALA A C 1
ATOM 945 O O . ALA A 1 136 ? -3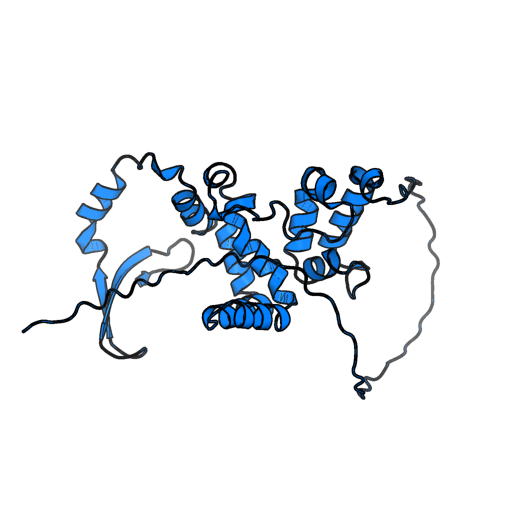.561 7.940 4.807 1.00 75.81 136 ALA A O 1
ATOM 946 N N . GLN A 1 137 ? -3.175 9.959 5.749 1.00 76.62 137 GLN A N 1
ATOM 947 C CA . GLN A 1 137 ? -1.807 9.690 6.208 1.00 76.62 137 GLN A CA 1
ATOM 948 C C . GLN A 1 137 ? -1.734 8.495 7.166 1.00 76.62 137 GLN A C 1
ATOM 950 O O . GLN A 1 137 ? -0.701 7.847 7.272 1.00 76.62 137 GLN A O 1
ATOM 955 N N . CYS A 1 138 ? -2.850 8.198 7.830 1.00 83.12 138 CYS A N 1
ATOM 956 C CA . CYS A 1 138 ? -2.944 7.215 8.901 1.00 83.12 138 CYS A CA 1
ATOM 957 C C . CYS A 1 138 ? -3.895 6.063 8.547 1.00 83.12 138 CYS A C 1
ATOM 959 O O . CYS A 1 138 ? -4.515 5.481 9.431 1.00 83.12 138 CYS A O 1
ATOM 961 N N . GLY A 1 139 ? -4.077 5.764 7.255 1.00 82.12 139 GLY A N 1
ATOM 962 C CA . GLY A 1 139 ? -5.014 4.734 6.801 1.00 82.12 139 GLY A CA 1
ATOM 963 C C . GLY A 1 139 ? -6.424 5.276 6.590 1.00 82.12 139 GLY A C 1
ATOM 964 O O . GLY A 1 139 ? -6.578 6.321 5.980 1.00 82.12 139 GLY A O 1
ATOM 965 N N . ILE A 1 140 ? -7.477 4.586 7.024 1.00 77.69 140 ILE A N 1
ATOM 966 C CA . ILE A 1 140 ? -8.847 5.084 6.814 1.00 77.69 140 ILE A CA 1
ATOM 967 C C . ILE A 1 140 ? -9.198 6.210 7.777 1.00 77.69 140 ILE A C 1
ATOM 969 O O . ILE A 1 140 ? -8.687 6.269 8.894 1.00 77.69 140 ILE A O 1
ATOM 973 N N . LYS A 1 141 ? -10.088 7.114 7.344 1.00 70.25 141 LYS A N 1
ATOM 974 C CA . LYS A 1 141 ? -10.761 8.050 8.251 1.00 70.25 141 LYS A CA 1
ATOM 975 C C . LYS A 1 141 ? -11.644 7.268 9.208 1.00 70.25 141 LYS A C 1
ATOM 977 O O . LYS A 1 141 ? -12.623 6.669 8.776 1.00 70.25 141 LYS A O 1
ATOM 982 N N . ALA A 1 142 ? -11.248 7.250 10.477 1.00 65.44 142 ALA A N 1
ATOM 983 C CA . ALA A 1 142 ? -12.066 6.687 11.532 1.00 65.44 142 ALA A CA 1
ATOM 984 C C . ALA A 1 142 ? -13.394 7.462 11.590 1.00 65.44 142 ALA A C 1
ATOM 986 O O . ALA A 1 142 ? -13.430 8.670 11.343 1.00 65.44 142 ALA A O 1
ATOM 987 N N . LEU A 1 143 ? -14.489 6.742 11.837 1.00 58.22 143 LEU A N 1
ATOM 988 C CA . LEU A 1 143 ? -15.828 7.330 11.978 1.00 58.22 143 LEU A CA 1
ATOM 989 C C . LEU A 1 143 ? -16.040 7.959 13.362 1.00 58.22 143 LEU A C 1
ATOM 991 O O . LEU A 1 143 ? -17.089 8.545 13.623 1.00 58.22 143 LEU A O 1
ATOM 995 N N . ASP A 1 144 ? -15.058 7.818 14.248 1.00 61.19 144 ASP A N 1
ATOM 996 C CA . ASP A 1 144 ? -15.086 8.369 15.588 1.00 61.19 144 ASP A CA 1
ATOM 997 C C . ASP A 1 144 ? -14.877 9.896 15.567 1.00 61.19 144 ASP A C 1
ATOM 999 O O . ASP A 1 144 ? -14.265 10.482 14.670 1.00 61.19 144 ASP A O 1
ATOM 1003 N N . GLY A 1 145 ? -15.384 10.579 16.596 1.00 71.12 145 GLY A N 1
ATOM 1004 C CA . GLY A 1 145 ? -15.116 12.008 16.809 1.00 71.12 145 GLY A CA 1
ATOM 1005 C C . GLY A 1 145 ? -13.626 12.334 17.006 1.00 71.12 145 GLY A C 1
ATOM 1006 O O . GLY A 1 145 ? -13.275 13.504 17.086 1.00 71.12 145 GLY A O 1
ATOM 1007 N N . CYS A 1 146 ? -12.760 11.314 17.039 1.00 80.81 146 CYS A N 1
ATOM 1008 C CA . CYS A 1 146 ? -11.318 11.381 17.246 1.00 80.81 146 CYS A CA 1
ATOM 1009 C C . CYS A 1 146 ? -10.517 11.695 15.982 1.00 80.81 146 CYS A C 1
ATOM 1011 O O . CYS A 1 146 ? -9.290 11.615 16.017 1.00 80.81 146 CYS A O 1
ATOM 1013 N N . GLY A 1 147 ? -11.164 11.958 14.843 1.00 79.19 147 GLY A N 1
ATOM 1014 C CA . GLY A 1 147 ? -10.492 12.000 13.546 1.00 79.19 147 GLY A CA 1
ATOM 1015 C C . GLY A 1 147 ? -9.222 12.863 13.501 1.00 79.19 147 GLY A C 1
ATOM 1016 O O . GLY A 1 147 ? -8.255 12.442 12.862 1.00 79.19 147 GLY A O 1
ATOM 1017 N N . LYS A 1 148 ? -9.183 14.015 14.199 1.00 84.25 148 LYS A N 1
ATOM 1018 C CA . LYS A 1 148 ? -8.012 14.911 14.209 1.00 84.25 148 LYS A CA 1
ATOM 1019 C C . LYS A 1 148 ? -6.920 14.397 15.141 1.00 84.25 148 LYS A C 1
ATOM 1021 O O . LYS A 1 148 ? -5.775 14.287 14.706 1.00 84.25 148 LYS A O 1
ATOM 1026 N N . CYS A 1 149 ? -7.247 14.054 16.386 1.00 87.94 149 CYS A N 1
ATOM 1027 C CA . CYS A 1 149 ? -6.252 13.513 17.314 1.00 87.94 149 CYS A CA 1
ATOM 1028 C C . CYS A 1 149 ? -5.713 12.154 16.851 1.00 87.94 149 CYS A C 1
ATOM 1030 O O . CYS A 1 149 ? -4.512 11.905 16.924 1.00 87.94 149 CYS A O 1
ATOM 1032 N N . GLY A 1 150 ? -6.567 11.301 16.288 1.00 86.69 150 GLY A N 1
ATOM 1033 C CA . GLY A 1 150 ? -6.170 10.030 15.695 1.00 86.69 150 GLY A CA 1
ATOM 1034 C C . GLY A 1 150 ? -5.166 10.209 14.553 1.00 86.69 150 GLY A C 1
ATOM 1035 O O . GLY A 1 150 ? -4.206 9.451 14.468 1.00 86.69 150 GLY A O 1
ATOM 1036 N N . GLU A 1 151 ? -5.337 11.236 13.712 1.00 84.31 151 GLU A N 1
ATOM 1037 C CA . GLU A 1 151 ? -4.372 11.566 12.651 1.00 84.31 151 GLU A CA 1
ATOM 1038 C C . GLU A 1 151 ? -3.090 12.231 13.177 1.00 84.31 151 GLU A C 1
ATOM 1040 O O . GLU A 1 151 ? -2.025 12.041 12.597 1.00 84.31 151 GLU A O 1
ATOM 1045 N N . GLY A 1 152 ? -3.162 12.993 14.270 1.00 86.19 152 GLY A N 1
ATOM 1046 C CA . GLY A 1 152 ? -2.005 13.694 14.833 1.00 86.19 152 GLY A CA 1
ATOM 1047 C C . GLY A 1 152 ? -1.141 12.842 15.767 1.00 86.19 152 GLY A C 1
ATOM 1048 O O . GLY A 1 152 ? 0.078 12.803 15.625 1.00 86.19 152 GLY A O 1
ATOM 1049 N N . SER A 1 153 ? -1.764 12.175 16.737 1.00 90.75 153 SER A N 1
ATOM 1050 C CA . SER A 1 153 ? -1.089 11.530 17.872 1.00 90.75 153 SER A CA 1
ATOM 1051 C C . SER A 1 153 ? -1.089 10.004 17.820 1.00 90.75 153 SER A C 1
ATOM 1053 O O . SER A 1 153 ? -0.225 9.401 18.447 1.00 90.75 153 SER A O 1
ATOM 1055 N N . CYS A 1 154 ? -2.018 9.390 17.083 1.00 92.06 154 CYS A N 1
ATOM 1056 C CA . CYS A 1 154 ? -2.172 7.930 16.991 1.00 92.06 154 CYS A CA 1
ATOM 1057 C C . CYS A 1 154 ? -2.062 7.413 15.553 1.00 92.06 154 CYS A C 1
ATOM 1059 O O . CYS A 1 154 ? -2.642 6.385 15.197 1.00 92.06 154 CYS A O 1
ATOM 1061 N N . CYS A 1 155 ? -1.355 8.156 14.698 1.00 89.94 155 CYS A N 1
ATOM 1062 C CA . CYS A 1 155 ? -1.318 7.894 13.265 1.00 89.94 155 CYS A CA 1
ATOM 1063 C C . CYS A 1 155 ? -0.741 6.514 12.939 1.00 89.94 155 CYS A C 1
ATOM 1065 O O . CYS A 1 155 ? -1.270 5.801 12.088 1.00 89.94 155 CYS A O 1
ATOM 1067 N N . THR A 1 156 ? 0.325 6.128 13.639 1.00 91.06 156 THR A N 1
ATOM 1068 C CA . THR A 1 156 ? 1.028 4.859 13.435 1.00 91.06 156 THR A CA 1
ATOM 1069 C C . THR A 1 156 ? 0.137 3.673 13.788 1.00 91.06 156 THR A C 1
ATOM 1071 O O . THR A 1 156 ? -0.010 2.746 12.993 1.00 91.06 156 THR A O 1
ATOM 1074 N N . GLU A 1 157 ? -0.500 3.710 14.956 1.00 93.62 157 GLU A N 1
ATOM 1075 C CA . GLU A 1 157 ? -1.394 2.658 15.430 1.00 93.62 157 GLU A CA 1
ATOM 1076 C C . GLU A 1 157 ? -2.650 2.578 14.560 1.00 93.62 157 GLU A C 1
ATOM 1078 O O . GLU A 1 157 ? -3.082 1.486 14.190 1.00 93.62 157 GLU A O 1
ATOM 1083 N N . ARG A 1 158 ? -3.199 3.730 14.157 1.00 90.88 158 ARG A N 1
ATOM 1084 C CA . ARG A 1 158 ? -4.345 3.787 13.246 1.00 90.88 158 ARG A CA 1
ATOM 1085 C C . ARG A 1 158 ? -4.009 3.234 11.871 1.00 90.88 158 ARG A C 1
ATOM 1087 O O . ARG A 1 158 ? -4.826 2.511 11.306 1.00 90.88 158 ARG A O 1
ATOM 1094 N N . ALA A 1 159 ? -2.826 3.537 11.342 1.00 89.56 159 ALA A N 1
ATOM 1095 C CA . ALA A 1 159 ? -2.354 2.984 10.081 1.00 89.56 159 ALA A CA 1
ATOM 1096 C C . ALA A 1 159 ? -2.218 1.462 10.192 1.00 89.56 159 ALA A C 1
ATOM 1098 O O . ALA A 1 159 ? -2.762 0.744 9.359 1.00 89.56 159 ALA A O 1
ATOM 1099 N N . ALA A 1 160 ? -1.589 0.960 11.259 1.00 91.19 160 ALA A N 1
ATOM 1100 C CA . ALA A 1 160 ? -1.469 -0.475 11.504 1.00 91.19 160 ALA A CA 1
ATOM 1101 C C . ALA A 1 160 ? -2.840 -1.171 11.572 1.00 91.19 160 ALA A C 1
ATOM 1103 O O . ALA A 1 160 ? -3.038 -2.182 10.902 1.00 91.19 160 ALA A O 1
ATOM 1104 N N . ALA A 1 161 ? -3.802 -0.603 12.306 1.00 91.62 161 ALA A N 1
ATOM 1105 C CA . ALA A 1 161 ? -5.168 -1.119 12.361 1.00 91.62 161 ALA A CA 1
ATOM 1106 C C . ALA A 1 161 ? -5.866 -1.047 10.994 1.00 91.62 161 ALA A C 1
ATOM 1108 O O . ALA A 1 161 ? -6.451 -2.023 10.549 1.00 91.62 161 ALA A O 1
ATOM 1109 N N . SER A 1 162 ? -5.753 0.077 10.286 1.00 89.44 162 SER A N 1
ATOM 1110 C CA . SER A 1 162 ? -6.375 0.289 8.971 1.00 89.44 162 SER A CA 1
ATOM 1111 C C . SER A 1 162 ? -5.808 -0.607 7.872 1.00 89.44 162 SER A C 1
ATOM 1113 O O . SER A 1 162 ? -6.461 -0.820 6.856 1.00 89.44 162 SER A O 1
ATOM 1115 N N . PHE A 1 163 ? -4.569 -1.067 8.017 1.00 89.31 163 PHE A N 1
ATOM 1116 C CA . PHE A 1 163 ? -3.901 -1.913 7.031 1.00 89.31 163 PHE A CA 1
ATOM 1117 C C . PHE A 1 163 ? -4.094 -3.401 7.317 1.00 89.31 163 PHE A C 1
ATOM 1119 O O . PHE A 1 163 ? -3.885 -4.222 6.424 1.00 89.31 163 PHE A O 1
ATOM 1126 N N . ASP A 1 164 ? -4.527 -3.738 8.531 1.00 91.19 164 ASP A N 1
ATOM 1127 C CA . ASP A 1 164 ? -4.943 -5.079 8.902 1.00 91.19 164 ASP A CA 1
ATOM 1128 C C . ASP A 1 164 ? -6.351 -5.385 8.375 1.00 91.19 164 ASP A C 1
ATOM 1130 O O . ASP A 1 164 ? -7.240 -4.534 8.360 1.00 91.19 164 ASP A O 1
ATOM 1134 N N . LYS A 1 165 ? -6.570 -6.629 7.955 1.00 88.88 165 LYS A N 1
ATOM 1135 C CA . LYS A 1 165 ? -7.846 -7.098 7.404 1.00 88.88 165 LYS A CA 1
ATOM 1136 C C . LYS A 1 165 ? -9.005 -6.942 8.392 1.00 88.88 165 LYS A C 1
ATOM 1138 O O . LYS A 1 165 ? -10.073 -6.453 8.027 1.00 88.88 165 LYS A O 1
ATOM 1143 N N . VAL A 1 166 ? -8.796 -7.373 9.636 1.00 91.50 166 VAL A N 1
ATOM 1144 C CA . VAL A 1 166 ? -9.805 -7.301 10.702 1.00 91.50 166 VAL A CA 1
ATOM 1145 C C . VAL A 1 166 ? -9.808 -5.897 11.296 1.00 91.50 166 VAL A C 1
ATOM 1147 O O . VAL A 1 166 ? -10.869 -5.304 11.464 1.00 91.50 166 VAL A O 1
ATOM 1150 N N . GLY A 1 167 ? -8.627 -5.321 11.520 1.00 90.75 167 GLY A N 1
ATOM 1151 C CA . GLY A 1 167 ? -8.462 -3.968 12.033 1.00 90.75 167 GLY A CA 1
ATOM 1152 C C . GLY A 1 167 ? -9.167 -2.915 11.175 1.00 90.75 167 GLY A C 1
ATOM 1153 O O . GLY A 1 167 ? -9.815 -2.034 11.732 1.00 90.75 167 GLY A O 1
ATOM 1154 N N . PHE A 1 168 ? -9.149 -3.039 9.843 1.00 90.69 168 PHE A N 1
ATOM 1155 C CA . PHE A 1 168 ? -9.876 -2.137 8.946 1.00 90.69 168 PHE A CA 1
ATOM 1156 C C . PHE A 1 168 ? -11.378 -2.148 9.236 1.00 90.69 168 PHE A C 1
ATOM 1158 O O . PHE A 1 168 ? -11.987 -1.088 9.384 1.00 90.69 168 PHE A O 1
ATOM 1165 N N . ALA A 1 169 ? -11.972 -3.339 9.360 1.00 90.62 169 ALA A N 1
ATOM 1166 C CA . ALA A 1 169 ? -13.381 -3.474 9.711 1.00 90.62 169 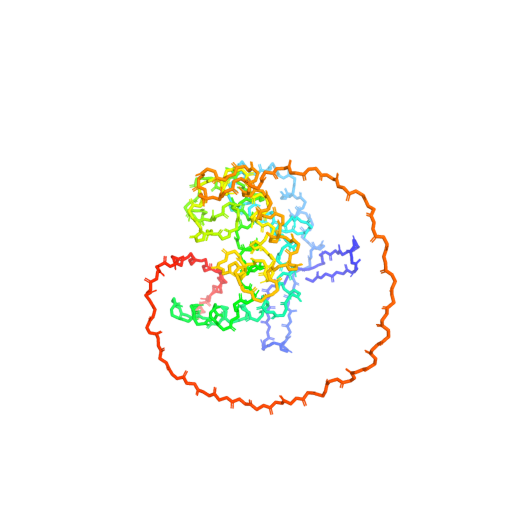ALA A CA 1
ATOM 1167 C C . ALA A 1 169 ? -13.652 -2.859 11.092 1.00 90.62 169 ALA A C 1
ATOM 1169 O O . ALA A 1 169 ? -14.581 -2.064 11.236 1.00 90.62 169 ALA A O 1
ATOM 1170 N N . CYS A 1 170 ? -12.783 -3.128 12.066 1.00 91.62 170 CYS A N 1
ATOM 1171 C CA . CYS A 1 170 ? -12.908 -2.642 13.438 1.00 91.62 170 CYS A CA 1
ATOM 1172 C C . CYS A 1 170 ? -12.784 -1.124 13.580 1.00 91.62 170 CYS A C 1
ATOM 1174 O O . CYS A 1 170 ? -13.499 -0.520 14.372 1.00 91.62 170 CYS A O 1
ATOM 1176 N N . VAL A 1 171 ? -11.935 -0.467 12.788 1.00 89.00 171 VAL A N 1
ATOM 1177 C CA . VAL A 1 171 ? -11.839 1.003 12.787 1.00 89.00 171 VAL A CA 1
ATOM 1178 C C . VAL A 1 171 ? -13.143 1.649 12.291 1.00 89.00 171 VAL A C 1
ATOM 1180 O O . VAL A 1 171 ? -13.471 2.761 12.701 1.00 89.00 171 VAL A O 1
ATOM 1183 N N . THR A 1 172 ? -13.917 0.961 11.443 1.00 84.69 172 THR A N 1
ATOM 1184 C CA . THR A 1 172 ? -15.240 1.437 10.991 1.00 84.69 172 THR A CA 1
ATOM 1185 C C . THR A 1 172 ? -16.412 0.934 11.837 1.00 84.69 172 THR A C 1
ATOM 1187 O O . THR A 1 172 ? -17.456 1.579 11.876 1.00 84.69 172 THR A O 1
ATOM 1190 N N . ALA A 1 173 ? -16.251 -0.200 12.514 1.00 88.12 173 ALA A N 1
ATOM 1191 C CA . ALA A 1 173 ? -17.265 -0.863 13.324 1.00 88.12 173 ALA A CA 1
ATOM 1192 C C . ALA A 1 173 ? -16.585 -1.511 14.550 1.00 88.12 173 ALA A C 1
ATOM 1194 O O . ALA A 1 173 ? -16.270 -2.703 14.518 1.00 88.12 173 ALA A O 1
ATOM 1195 N N . PRO A 1 174 ? -16.320 -0.737 15.620 1.00 86.31 174 PRO A N 1
ATOM 1196 C CA . PRO A 1 174 ? -15.474 -1.162 16.742 1.00 86.31 174 PRO A CA 1
ATOM 1197 C C . PRO A 1 174 ? -16.036 -2.342 17.545 1.00 86.31 174 PRO A C 1
ATOM 1199 O O . PRO A 1 174 ? -15.262 -3.091 18.140 1.00 86.31 174 PRO A O 1
ATOM 1202 N N . ASP A 1 175 ? -17.355 -2.540 17.506 1.00 88.06 175 ASP A N 1
ATOM 1203 C CA . ASP A 1 175 ? -18.063 -3.644 18.170 1.00 88.06 175 ASP A CA 1
ATOM 1204 C C . ASP A 1 175 ? -18.206 -4.893 17.277 1.00 88.06 175 ASP A C 1
ATOM 1206 O O . ASP A 1 175 ? -18.951 -5.821 17.594 1.00 88.06 175 ASP A O 1
ATOM 1210 N N . GLY A 1 176 ? -17.524 -4.911 16.128 1.00 87.81 176 GLY A N 1
ATOM 1211 C CA . GLY A 1 176 ? -17.537 -6.024 15.189 1.00 87.81 176 GLY A CA 1
ATOM 1212 C C . GLY A 1 176 ? -16.852 -7.289 15.717 1.00 87.81 176 GLY A C 1
ATOM 1213 O O . GLY A 1 176 ? -16.058 -7.279 16.663 1.00 87.81 176 GLY A O 1
ATOM 1214 N N . GLU A 1 177 ? -17.141 -8.410 15.059 1.00 91.12 177 GLU A N 1
ATOM 1215 C CA . GLU A 1 177 ? -16.517 -9.693 15.373 1.00 91.12 177 GLU A CA 1
ATOM 1216 C C . GLU A 1 177 ? -14.988 -9.628 15.197 1.00 91.12 177 GLU A C 1
ATOM 1218 O O . GLU A 1 177 ? -14.472 -9.082 14.223 1.00 91.12 177 GLU A O 1
ATOM 1223 N N . GLY A 1 178 ? -14.247 -10.182 16.160 1.00 92.56 178 GLY A N 1
ATOM 1224 C CA . GLY A 1 178 ? -12.782 -10.234 16.128 1.00 92.56 178 GLY A CA 1
ATOM 1225 C C . GLY A 1 178 ? -12.066 -8.960 16.595 1.00 92.56 178 GLY A C 1
ATOM 1226 O O . GLY A 1 178 ? -10.868 -9.021 16.871 1.00 92.56 178 GLY A O 1
ATOM 1227 N N . CYS A 1 179 ? -12.767 -7.836 16.782 1.00 93.19 179 CYS A N 1
ATOM 1228 C CA . CYS A 1 179 ? -12.147 -6.565 17.174 1.00 93.19 179 CYS A CA 1
ATOM 1229 C C . CYS A 1 179 ? -11.506 -6.602 18.565 1.00 93.19 179 CYS A C 1
ATOM 1231 O O . CYS A 1 179 ? -10.398 -6.100 18.754 1.00 93.19 179 CYS A O 1
ATOM 1233 N N . ALA A 1 180 ? -12.135 -7.281 19.526 1.00 93.69 180 ALA A N 1
ATOM 1234 C CA . ALA A 1 180 ? -11.585 -7.448 20.873 1.00 93.69 180 ALA A CA 1
ATOM 1235 C C . ALA A 1 180 ? -10.230 -8.190 20.895 1.00 93.69 180 ALA A C 1
ATOM 1237 O O . ALA A 1 180 ? -9.401 -7.933 21.763 1.00 93.69 180 ALA A O 1
ATOM 1238 N N . ALA A 1 181 ? -9.991 -9.088 19.933 1.00 94.88 181 ALA A N 1
ATOM 1239 C CA . ALA A 1 181 ? -8.776 -9.902 19.853 1.00 94.88 181 ALA A CA 1
ATOM 1240 C C . ALA A 1 181 ? -7.745 -9.375 18.835 1.00 94.88 181 ALA A C 1
ATOM 1242 O O . ALA A 1 181 ? -6.616 -9.866 18.787 1.00 94.88 181 ALA A O 1
ATOM 1243 N N . ASN A 1 182 ? -8.105 -8.390 18.006 1.00 96.00 182 ASN A N 1
ATOM 1244 C CA . ASN A 1 182 ? -7.224 -7.862 16.971 1.00 96.00 182 ASN A CA 1
ATOM 1245 C C . ASN A 1 182 ? -6.164 -6.922 17.567 1.00 96.00 182 ASN A C 1
ATOM 1247 O O . ASN A 1 182 ? -6.457 -5.779 17.915 1.00 96.00 182 ASN A O 1
ATOM 1251 N N . ALA A 1 183 ? -4.919 -7.391 17.664 1.00 97.00 183 ALA A N 1
ATOM 1252 C CA . ALA A 1 183 ? -3.836 -6.637 18.296 1.00 97.00 183 ALA A CA 1
ATOM 1253 C C . ALA A 1 183 ? -3.579 -5.240 17.678 1.00 97.00 183 ALA A C 1
ATOM 1255 O O . ALA A 1 183 ? -3.453 -4.291 18.455 1.00 97.00 183 ALA A O 1
ATOM 1256 N N . PRO A 1 184 ? -3.551 -5.055 16.337 1.00 95.25 184 PRO A N 1
ATOM 1257 C CA . PRO A 1 184 ? -3.419 -3.723 15.737 1.00 95.25 184 PRO A CA 1
ATOM 1258 C C . PRO A 1 184 ? -4.527 -2.754 16.169 1.00 95.25 184 PRO A C 1
ATOM 1260 O O . PRO A 1 184 ? -4.251 -1.615 16.543 1.00 95.25 184 PRO A O 1
ATOM 1263 N N . PHE A 1 185 ? -5.779 -3.213 16.180 1.00 94.75 185 PHE A N 1
ATOM 1264 C CA . PHE A 1 185 ? -6.912 -2.407 16.624 1.00 94.75 185 PHE A CA 1
ATOM 1265 C C . PHE A 1 185 ? -6.865 -2.095 18.125 1.00 94.75 185 PHE A C 1
ATOM 1267 O O . PHE A 1 185 ? -7.113 -0.956 18.519 1.00 94.75 185 PHE A O 1
ATOM 1274 N N . GLN A 1 186 ? -6.484 -3.059 18.968 1.00 95.94 186 GLN A N 1
ATOM 1275 C CA . GLN A 1 186 ? -6.317 -2.825 20.407 1.00 95.94 186 GLN A CA 1
ATOM 1276 C C . GLN A 1 186 ? -5.212 -1.798 20.700 1.00 95.94 186 GLN A C 1
ATOM 1278 O O . GLN A 1 186 ? -5.383 -0.943 21.570 1.00 95.94 186 GLN A O 1
ATOM 1283 N N . ALA A 1 187 ? -4.110 -1.814 19.942 1.00 95.69 187 ALA A N 1
ATOM 1284 C CA . ALA A 1 187 ? -3.065 -0.795 20.044 1.00 95.69 187 ALA A CA 1
ATOM 1285 C C . ALA A 1 187 ? -3.589 0.606 19.672 1.00 95.69 187 ALA A C 1
ATOM 1287 O O . ALA A 1 187 ? -3.302 1.578 20.375 1.00 95.69 187 ALA A O 1
ATOM 1288 N N . TYR A 1 188 ? -4.411 0.710 18.622 1.00 93.56 188 TYR A N 1
ATOM 1289 C CA . TYR A 1 188 ? -5.067 1.967 18.253 1.00 93.56 188 TYR A CA 1
ATOM 1290 C C . TYR A 1 188 ? -6.001 2.475 19.359 1.00 93.56 188 TYR A C 1
ATOM 1292 O O . TYR A 1 188 ? -5.886 3.632 19.768 1.00 93.56 188 TYR A O 1
ATOM 1300 N N . GLN A 1 189 ? -6.847 1.609 19.922 1.00 92.81 189 GLN A N 1
ATOM 1301 C CA . GLN A 1 189 ? -7.744 1.974 21.023 1.00 92.81 189 GLN A CA 1
ATOM 1302 C C . GLN A 1 189 ? -6.989 2.435 22.275 1.00 92.81 189 GLN A C 1
ATOM 1304 O O . GLN A 1 189 ? -7.351 3.440 22.892 1.00 92.81 189 GLN A O 1
ATOM 1309 N N . ALA A 1 190 ? -5.896 1.756 22.628 1.00 93.69 190 ALA A N 1
ATOM 1310 C CA . ALA A 1 190 ? -5.042 2.165 23.739 1.00 93.69 190 ALA A CA 1
ATOM 1311 C C . ALA A 1 190 ? -4.423 3.555 23.504 1.00 93.69 190 ALA A C 1
ATOM 1313 O O . ALA A 1 190 ? -4.362 4.372 24.429 1.00 93.69 190 ALA A O 1
ATOM 1314 N N . CYS A 1 191 ? -4.006 3.859 22.270 1.00 94.62 191 CYS A N 1
ATOM 1315 C CA . CYS A 1 191 ? -3.514 5.190 21.928 1.00 94.62 191 CYS A CA 1
ATOM 1316 C C . CYS A 1 191 ? -4.613 6.253 22.044 1.00 94.62 191 CYS A C 1
ATOM 1318 O O . CYS A 1 191 ? -4.379 7.298 22.656 1.00 94.62 191 CYS A O 1
ATOM 1320 N N . LEU A 1 192 ? -5.822 5.983 21.535 1.00 91.88 192 LEU A N 1
ATOM 1321 C CA . LEU A 1 192 ? -6.947 6.913 21.649 1.00 91.88 192 LEU A CA 1
ATOM 1322 C C . LEU A 1 192 ? -7.282 7.227 23.110 1.00 91.88 192 LEU A C 1
ATOM 1324 O O . LEU A 1 192 ? -7.445 8.392 23.466 1.00 91.88 192 LEU A O 1
ATOM 1328 N N . GLN A 1 193 ? -7.322 6.218 23.981 1.00 91.31 193 GLN A N 1
ATOM 1329 C CA . GLN A 1 193 ? -7.572 6.424 25.410 1.00 91.31 193 GLN A CA 1
ATOM 1330 C C . GLN A 1 193 ? -6.482 7.277 26.073 1.00 91.31 193 GLN A C 1
ATOM 1332 O O . GLN A 1 193 ? -6.784 8.160 26.879 1.00 91.31 193 GLN A O 1
ATOM 1337 N N . LYS A 1 194 ? -5.215 7.035 25.723 1.00 92.88 194 LYS A N 1
ATOM 1338 C CA . LYS A 1 194 ? -4.065 7.726 26.314 1.00 92.88 194 LYS A CA 1
ATOM 1339 C C . LYS A 1 194 ? -3.926 9.172 25.837 1.00 92.88 194 LYS A C 1
ATOM 1341 O O . LYS A 1 194 ? -3.649 10.052 26.648 1.00 92.88 194 LYS A O 1
ATOM 1346 N N . SER A 1 195 ? -4.079 9.402 24.538 1.00 92.44 195 SER A N 1
ATOM 1347 C CA . SER A 1 195 ? -3.684 10.655 23.883 1.00 92.44 195 SER A CA 1
ATOM 1348 C C . SER A 1 195 ? -4.871 11.484 23.399 1.00 92.44 195 SER A C 1
ATOM 1350 O O . SER A 1 195 ? -4.735 12.692 23.236 1.00 92.44 195 SER A O 1
ATOM 1352 N N . CYS A 1 196 ? -6.031 10.856 23.188 1.00 91.00 196 CYS A N 1
ATOM 1353 C CA . CYS A 1 196 ? -7.181 11.470 22.525 1.00 91.00 196 CYS A CA 1
ATOM 1354 C C . CYS A 1 196 ? -8.471 11.444 23.352 1.00 91.00 196 CYS A C 1
ATOM 1356 O O . CYS A 1 196 ? -9.512 11.852 22.845 1.00 91.00 196 CYS A O 1
ATOM 1358 N N . SER A 1 197 ? -8.435 11.011 24.618 1.00 87.31 197 SER A N 1
ATOM 1359 C CA . SER A 1 197 ? -9.642 10.794 25.434 1.00 87.31 197 SER A CA 1
ATOM 1360 C C . SER A 1 197 ? -10.582 12.001 25.491 1.00 87.31 197 SER A C 1
ATOM 1362 O O . SER A 1 197 ? -11.793 11.833 25.357 1.00 87.31 197 SER A O 1
ATOM 1364 N N . ALA A 1 198 ? -10.034 13.215 25.590 1.00 84.88 198 ALA A N 1
ATOM 1365 C CA . ALA A 1 198 ? -10.815 14.450 25.598 1.00 84.88 198 ALA A CA 1
ATOM 1366 C C . ALA A 1 198 ? -11.548 14.729 24.270 1.00 84.88 198 ALA A C 1
ATOM 1368 O O . ALA A 1 198 ? -12.715 15.106 24.292 1.00 84.88 198 ALA A O 1
ATOM 1369 N N . GLU A 1 199 ? -10.890 14.536 23.120 1.00 85.50 199 GLU A N 1
ATOM 1370 C CA . GLU A 1 199 ? -11.503 14.740 21.792 1.00 85.50 199 GLU A CA 1
ATOM 1371 C C . GLU A 1 199 ? -12.499 13.624 21.466 1.00 85.50 199 GLU A C 1
ATOM 1373 O O . GLU A 1 199 ? -13.567 13.860 20.908 1.00 85.50 199 GLU A O 1
ATOM 1378 N N . CYS A 1 200 ? -12.165 12.405 21.875 1.00 83.06 200 CYS A N 1
ATOM 1379 C CA . CYS A 1 200 ? -12.957 11.218 21.618 1.00 83.06 200 CYS A CA 1
ATOM 1380 C C . CYS A 1 200 ? -14.180 11.065 22.528 1.00 83.06 200 CYS A C 1
ATOM 1382 O O . CYS A 1 200 ? -14.955 10.131 22.338 1.00 83.06 200 CYS A O 1
ATOM 1384 N N . GLY A 1 201 ? -14.323 11.903 23.562 1.00 80.38 201 GLY A N 1
ATOM 1385 C CA . GLY A 1 201 ? -15.321 11.690 24.612 1.00 80.38 201 GLY A CA 1
ATOM 1386 C C . GLY A 1 201 ? -15.144 10.353 25.341 1.00 80.38 201 GLY A C 1
ATOM 1387 O O . GLY A 1 201 ? -16.100 9.833 25.914 1.00 80.38 201 GLY A O 1
ATOM 1388 N N . LEU A 1 202 ? -13.936 9.780 25.311 1.00 79.25 202 LEU A N 1
ATOM 1389 C CA . LEU A 1 202 ? -13.625 8.562 26.046 1.00 79.25 202 LEU A CA 1
ATOM 1390 C C . LEU A 1 202 ? -13.395 8.965 27.492 1.00 79.25 202 LEU A C 1
ATOM 1392 O O . LEU A 1 202 ? -12.543 9.804 27.787 1.00 79.25 202 LEU A O 1
ATOM 1396 N N . THR A 1 203 ? -14.127 8.348 28.412 1.00 66.50 203 THR A N 1
ATOM 1397 C CA . THR A 1 203 ? -13.782 8.444 29.827 1.00 66.50 203 THR A CA 1
ATOM 1398 C C . THR A 1 203 ? -12.352 7.935 29.993 1.00 66.50 203 THR A C 1
ATOM 1400 O O . THR A 1 203 ? -12.091 6.794 29.595 1.00 66.50 203 THR A O 1
ATOM 1403 N N . PRO A 1 204 ? -11.421 8.741 30.543 1.00 57.28 204 PRO A N 1
ATOM 1404 C CA . PRO A 1 204 ? -10.084 8.268 30.847 1.00 57.28 204 PRO A CA 1
ATOM 1405 C C . PRO A 1 204 ? -10.236 7.016 31.699 1.00 57.28 204 PRO A C 1
ATOM 1407 O O . PRO A 1 204 ? -10.806 7.077 32.790 1.00 57.28 204 PRO A O 1
ATOM 1410 N N . SER A 1 205 ? -9.779 5.875 31.188 1.00 52.44 205 SER A N 1
ATOM 1411 C CA . SER A 1 205 ? -9.655 4.696 32.027 1.00 52.44 205 SER A CA 1
ATOM 1412 C C . SER A 1 205 ? -8.595 5.066 33.054 1.00 52.44 205 SER A C 1
ATOM 1414 O O . SER A 1 205 ? -7.418 5.210 32.719 1.00 52.44 205 SER A O 1
ATOM 1416 N N . SER A 1 206 ? -9.030 5.379 34.274 1.00 42.12 206 SER A N 1
ATOM 1417 C CA . SER A 1 206 ? -8.136 5.685 35.378 1.00 42.12 206 SER A CA 1
ATOM 1418 C C . SER A 1 206 ? -7.144 4.539 35.464 1.00 42.12 206 SER A C 1
ATOM 1420 O O . SER A 1 206 ? -7.543 3.397 35.687 1.00 42.12 206 SER A O 1
ATOM 1422 N N . SER A 1 207 ? -5.872 4.845 35.237 1.00 47.03 207 SER A N 1
ATOM 1423 C CA . SER A 1 207 ? -4.749 3.938 35.406 1.00 47.03 207 SER A CA 1
ATOM 1424 C C . SER A 1 207 ? -4.730 3.424 36.850 1.00 47.03 207 SER A C 1
ATOM 1426 O O . SER A 1 207 ? -4.096 4.013 37.723 1.00 47.03 207 SER A O 1
ATOM 1428 N N . GLY A 1 208 ? -5.489 2.362 37.108 1.00 37.75 208 GLY A N 1
ATOM 1429 C CA . GLY A 1 208 ? -5.490 1.585 38.338 1.00 37.75 208 GLY A CA 1
ATOM 1430 C C . GLY A 1 208 ? -4.446 0.492 38.195 1.00 37.75 208 GLY A C 1
ATOM 1431 O O . GLY A 1 208 ? -4.491 -0.289 37.250 1.00 37.75 208 GLY A O 1
ATOM 1432 N N . GLY A 1 209 ? -3.460 0.518 39.085 1.00 37.28 209 GLY A N 1
ATOM 1433 C CA . GLY A 1 209 ? -2.213 -0.219 38.972 1.00 37.28 209 GLY A CA 1
ATOM 1434 C C . GLY A 1 209 ? -2.344 -1.739 38.919 1.00 37.28 209 GLY A C 1
ATOM 1435 O O . GLY A 1 209 ? -3.356 -2.343 39.271 1.00 37.28 209 GLY A O 1
ATOM 1436 N N . ALA A 1 210 ? -1.228 -2.338 38.513 1.00 43.38 210 ALA A N 1
ATOM 1437 C CA . ALA A 1 210 ? -0.933 -3.748 38.670 1.00 43.38 210 ALA A CA 1
ATOM 1438 C C . ALA A 1 210 ? -1.402 -4.282 40.034 1.00 43.38 210 ALA A C 1
ATOM 1440 O O . ALA A 1 210 ? -1.063 -3.738 41.083 1.00 43.38 210 ALA A O 1
ATOM 1441 N N . SER A 1 211 ? -2.138 -5.388 40.015 1.00 34.25 211 SER A N 1
ATOM 1442 C CA . SER A 1 211 ? -2.255 -6.284 41.159 1.00 34.25 211 SER A CA 1
ATOM 1443 C C . SER A 1 211 ? -1.998 -7.700 40.673 1.00 34.25 211 SER A C 1
ATOM 1445 O O . SER A 1 211 ? -2.782 -8.313 39.956 1.00 34.25 211 SER A O 1
ATOM 1447 N N . SER A 1 212 ? -0.810 -8.162 41.031 1.00 43.06 212 SER A N 1
ATOM 1448 C CA . SER A 1 212 ? -0.373 -9.546 41.034 1.00 43.06 212 SER A CA 1
ATOM 1449 C C . SER A 1 212 ? -1.240 -10.412 41.951 1.00 43.06 212 SER A C 1
ATOM 1451 O O . SER A 1 212 ? -1.527 -10.006 43.074 1.00 43.06 212 SER A O 1
ATOM 1453 N N . GLY A 1 213 ? -1.487 -11.655 41.530 1.00 41.09 213 GLY A N 1
ATOM 1454 C CA . GLY A 1 213 ? -1.675 -12.792 42.436 1.00 41.09 213 GLY A CA 1
ATOM 1455 C C . GLY A 1 213 ? -3.111 -13.285 42.597 1.00 41.09 213 GLY A C 1
ATOM 1456 O O . GLY A 1 213 ? -3.943 -12.630 43.210 1.00 41.09 213 GLY A O 1
ATOM 1457 N N . GLY A 1 214 ? -3.368 -14.502 42.114 1.00 32.53 214 GLY A N 1
ATOM 1458 C CA . GLY A 1 214 ? -4.615 -15.214 42.378 1.00 32.53 214 GLY A CA 1
ATOM 1459 C C . GLY A 1 214 ? -4.742 -16.496 41.569 1.00 32.53 214 GLY A C 1
ATOM 1460 O O . GLY A 1 214 ? -5.589 -16.590 40.691 1.00 32.53 214 GLY A O 1
ATOM 1461 N N . ALA A 1 215 ? -3.879 -17.477 41.840 1.00 43.47 215 ALA A N 1
ATOM 1462 C CA . ALA A 1 215 ? -4.092 -18.841 41.374 1.00 43.47 215 ALA A CA 1
ATOM 1463 C C . ALA A 1 215 ? -5.379 -19.403 42.000 1.00 43.47 215 ALA A C 1
ATOM 1465 O O . ALA A 1 215 ? -5.556 -19.338 43.217 1.00 43.47 215 ALA A O 1
ATOM 1466 N N . SER A 1 216 ? -6.249 -20.000 41.190 1.00 43.00 216 SER A N 1
ATOM 1467 C CA . SER A 1 216 ? -7.169 -21.040 41.647 1.00 43.00 216 SER A CA 1
ATOM 1468 C C . SER A 1 216 ? -7.510 -21.988 40.507 1.00 43.00 216 SER A C 1
ATOM 1470 O O . SER A 1 216 ? -7.728 -21.607 39.362 1.00 43.00 216 SER A O 1
ATOM 1472 N N . SER A 1 217 ? -7.434 -23.253 40.878 1.00 44.09 217 SER A N 1
ATOM 1473 C CA . SER A 1 217 ? -7.418 -24.477 40.100 1.00 44.09 217 SER A CA 1
ATOM 1474 C C . SER A 1 217 ? -8.810 -25.026 39.796 1.00 44.09 217 SER A C 1
ATOM 1476 O O . SER A 1 217 ? -9.678 -24.986 40.661 1.00 44.09 217 SER A O 1
ATOM 1478 N N . GLY A 1 218 ? -8.921 -25.723 38.661 1.00 39.62 218 GLY A N 1
ATOM 1479 C CA . GLY A 1 218 ? -9.688 -26.968 38.561 1.00 39.62 218 GLY A CA 1
ATOM 1480 C C . GLY A 1 218 ? -11.085 -26.864 37.954 1.00 39.62 218 GLY A C 1
ATOM 1481 O O . GLY A 1 218 ? -11.989 -26.275 38.533 1.00 39.62 218 GLY A O 1
ATOM 1482 N N . GLY A 1 219 ? -11.274 -27.544 36.823 1.00 37.97 219 GLY A N 1
ATOM 1483 C CA . GLY A 1 219 ? -12.593 -27.799 36.251 1.00 37.97 219 GLY A CA 1
ATOM 1484 C C . GLY A 1 219 ? -12.511 -28.489 34.895 1.00 37.97 219 GLY A C 1
ATOM 1485 O O . GLY A 1 219 ? -12.640 -27.836 33.868 1.00 37.97 219 GLY A O 1
ATOM 1486 N N . ASN A 1 220 ? -12.275 -29.805 34.902 1.00 46.94 220 ASN A N 1
ATOM 1487 C CA . ASN A 1 220 ? -12.474 -30.670 33.738 1.00 46.94 220 ASN A CA 1
ATOM 1488 C C . ASN A 1 220 ? -13.936 -30.590 33.277 1.00 46.94 220 ASN A C 1
ATOM 1490 O O . ASN A 1 220 ? -14.845 -30.784 34.082 1.00 46.94 220 ASN A O 1
ATOM 1494 N N . GLY A 1 221 ? -14.141 -30.374 31.982 1.00 40.97 221 GLY A N 1
ATOM 1495 C CA . GLY A 1 221 ? -15.452 -30.368 31.345 1.00 40.97 221 GLY A CA 1
ATOM 1496 C C . GLY A 1 221 ? -15.311 -30.642 29.857 1.00 40.97 221 GLY A C 1
ATOM 1497 O O . GLY A 1 221 ? -15.293 -29.723 29.049 1.00 40.97 221 GLY A O 1
ATOM 1498 N N . ASP A 1 222 ? -15.143 -31.923 29.548 1.00 38.03 222 ASP A N 1
ATOM 1499 C CA . ASP A 1 222 ? -15.296 -32.526 28.228 1.00 38.03 222 ASP A CA 1
ATOM 1500 C C . ASP A 1 222 ? -16.699 -32.216 27.671 1.00 38.03 222 ASP A C 1
ATOM 1502 O O . ASP A 1 222 ? -17.691 -32.280 28.402 1.00 38.03 222 ASP A O 1
ATOM 1506 N N . GLY A 1 223 ? -16.791 -31.820 26.401 1.00 37.88 223 GLY A N 1
ATOM 1507 C CA . GLY A 1 223 ? -18.033 -31.282 25.846 1.00 37.88 223 GLY A CA 1
ATOM 1508 C C . GLY A 1 223 ? -17.929 -30.882 24.382 1.00 37.88 223 GLY A C 1
ATOM 1509 O O . GLY A 1 223 ? -17.999 -29.706 24.030 1.00 37.88 223 GLY A O 1
ATOM 1510 N N . THR A 1 224 ? -17.762 -31.882 23.520 1.00 37.66 224 THR A N 1
ATOM 1511 C CA . THR A 1 224 ? -17.949 -31.799 22.067 1.00 37.66 224 THR A CA 1
ATOM 1512 C C . THR A 1 224 ? -19.237 -31.038 21.728 1.00 37.66 224 THR A C 1
ATOM 1514 O O . THR A 1 224 ? -20.319 -31.466 22.122 1.00 37.66 224 THR A O 1
ATOM 1517 N N . THR A 1 225 ? -19.148 -29.930 20.982 1.00 33.69 225 THR A N 1
ATOM 1518 C CA . THR A 1 225 ? -20.336 -29.247 20.445 1.00 33.69 225 THR A CA 1
ATOM 1519 C C . THR A 1 225 ? -20.337 -29.306 18.923 1.00 33.69 225 THR A C 1
ATOM 1521 O O . THR A 1 225 ? -19.476 -28.757 18.238 1.00 33.69 225 THR A O 1
ATOM 1524 N N . THR A 1 226 ? -21.331 -30.037 18.437 1.00 32.06 226 THR A N 1
ATOM 1525 C CA . THR A 1 226 ? -21.680 -30.340 17.055 1.00 32.06 226 THR A CA 1
ATOM 1526 C C . THR A 1 226 ? -22.107 -29.097 16.278 1.00 32.06 226 THR A C 1
ATOM 1528 O O . THR A 1 226 ? -22.956 -28.321 16.713 1.00 32.06 226 THR A O 1
ATOM 1531 N N . THR A 1 227 ? -21.558 -28.955 15.075 1.00 35.38 227 THR A N 1
ATOM 1532 C CA . THR A 1 227 ? -21.985 -28.017 14.034 1.00 35.38 227 THR A CA 1
ATOM 1533 C C . THR A 1 227 ? -23.435 -28.289 13.626 1.00 35.38 227 THR A C 1
ATOM 1535 O O . THR A 1 227 ? -23.748 -29.388 13.178 1.00 35.38 227 THR A O 1
ATOM 1538 N N . THR A 1 228 ? -24.315 -27.287 13.718 1.00 31.17 228 THR A N 1
ATOM 1539 C CA . THR A 1 228 ? -25.616 -27.314 13.029 1.00 31.17 228 THR A CA 1
ATOM 1540 C C . THR A 1 228 ? -25.806 -26.022 12.247 1.00 31.17 228 THR A C 1
ATOM 1542 O O . THR A 1 228 ? -25.929 -24.937 12.807 1.00 31.17 228 THR A O 1
ATOM 1545 N N . THR A 1 229 ? -25.808 -26.160 10.927 1.00 41.44 229 THR A N 1
ATOM 1546 C CA . THR A 1 229 ? -26.213 -25.150 9.950 1.00 41.44 229 THR A CA 1
ATOM 1547 C C . THR A 1 229 ? -27.733 -25.181 9.807 1.00 41.44 229 THR A C 1
ATOM 1549 O O . THR A 1 229 ? -28.261 -26.242 9.500 1.00 41.44 229 THR A O 1
ATOM 1552 N N . THR A 1 230 ? -28.438 -24.052 9.944 1.00 33.12 230 THR A N 1
ATOM 1553 C CA . THR A 1 230 ? -29.665 -23.716 9.179 1.00 33.12 230 THR A CA 1
ATOM 1554 C C . THR A 1 230 ? -29.937 -22.210 9.316 1.00 33.12 230 THR A C 1
ATOM 1556 O O . THR A 1 230 ? -29.903 -21.682 10.423 1.00 33.12 230 THR A O 1
ATOM 1559 N N . GLY A 1 231 ? -30.151 -21.511 8.196 1.00 30.70 231 GLY A N 1
ATOM 1560 C CA . GLY A 1 231 ? -30.322 -20.053 8.154 1.00 30.70 231 GLY A CA 1
ATOM 1561 C C . GLY A 1 231 ? -31.766 -19.551 8.179 1.00 30.70 231 GLY A C 1
ATOM 1562 O O . GLY A 1 231 ? -32.699 -20.338 8.288 1.00 30.70 231 GLY A O 1
ATOM 1563 N N . CYS A 1 232 ? -31.930 -18.233 8.009 1.00 24.62 232 CYS A N 1
ATOM 1564 C CA . CYS A 1 232 ? -33.071 -17.595 7.344 1.00 24.62 232 CYS A CA 1
ATOM 1565 C C . CYS A 1 232 ? -32.783 -16.120 7.012 1.00 24.62 232 CYS A C 1
ATOM 1567 O O . CYS A 1 232 ? -32.146 -15.399 7.775 1.00 24.62 232 CYS A O 1
ATOM 1569 N N . ASN A 1 233 ? -33.304 -15.709 5.855 1.00 36.00 233 ASN A N 1
ATOM 1570 C CA . ASN A 1 233 ? -33.478 -14.337 5.378 1.00 36.00 233 ASN A CA 1
ATOM 1571 C C . ASN A 1 233 ? -34.358 -13.504 6.326 1.00 36.00 233 ASN A C 1
ATOM 1573 O O . ASN A 1 233 ? -35.399 -14.004 6.738 1.00 36.00 233 ASN A O 1
ATOM 1577 N N . THR A 1 234 ? -34.076 -12.200 6.441 1.00 29.12 234 THR A N 1
ATOM 1578 C CA . THR A 1 234 ? -35.101 -11.138 6.352 1.00 29.12 234 THR A CA 1
ATOM 1579 C C . THR A 1 234 ? -34.500 -9.829 5.836 1.00 29.12 234 THR A C 1
ATOM 1581 O O . THR A 1 234 ? -33.395 -9.432 6.188 1.00 29.12 234 THR A O 1
ATOM 1584 N N . SER A 1 235 ? -35.282 -9.187 4.979 1.00 35.84 235 SER A N 1
ATOM 1585 C CA . SER A 1 235 ? -35.130 -7.901 4.303 1.00 35.84 235 SER A CA 1
ATOM 1586 C C . SER A 1 235 ? -35.177 -6.664 5.209 1.00 35.84 235 SER A C 1
ATOM 1588 O O . SER A 1 235 ? -35.908 -6.654 6.194 1.00 35.84 235 SER A O 1
ATOM 1590 N N . GLY A 1 236 ? -34.572 -5.570 4.727 1.00 29.27 236 GLY A N 1
ATOM 1591 C CA . GLY A 1 236 ? -35.044 -4.201 4.971 1.00 29.27 236 GLY A CA 1
ATOM 1592 C C . GLY A 1 236 ? -34.113 -3.328 5.810 1.00 29.27 236 GLY A C 1
ATOM 1593 O O . GLY A 1 236 ? -33.930 -3.566 6.996 1.00 29.27 236 GLY A O 1
ATOM 1594 N N . GLY A 1 237 ? -33.585 -2.263 5.204 1.00 24.95 237 GLY A N 1
ATOM 1595 C CA . GLY A 1 237 ? -32.874 -1.216 5.934 1.00 24.95 237 GLY A CA 1
ATOM 1596 C C . GLY A 1 237 ? -32.122 -0.267 5.013 1.00 24.95 237 GLY A C 1
ATOM 1597 O O . GLY A 1 237 ? -30.965 -0.503 4.685 1.00 24.95 237 GLY A O 1
ATOM 1598 N N . SER A 1 238 ? -32.795 0.799 4.583 1.00 41.88 238 SER A N 1
ATOM 1599 C CA . SER A 1 238 ? -32.187 1.957 3.927 1.00 41.88 238 SER A CA 1
ATOM 1600 C C . SER A 1 238 ? -31.040 2.513 4.773 1.00 41.88 238 SER A C 1
ATOM 1602 O O . SER A 1 238 ? -31.246 2.819 5.945 1.00 41.88 238 SER A O 1
ATOM 1604 N N . ALA A 1 239 ? -29.863 2.705 4.178 1.00 27.98 239 ALA A N 1
ATOM 1605 C CA . ALA A 1 239 ? -28.778 3.446 4.808 1.00 27.98 239 ALA A CA 1
ATOM 1606 C C . ALA A 1 239 ? -28.131 4.410 3.811 1.00 27.98 239 ALA A C 1
ATOM 1608 O O . ALA A 1 239 ? -27.813 4.070 2.671 1.00 27.98 239 ALA A O 1
ATOM 1609 N N . SER A 1 240 ? -28.021 5.641 4.286 1.00 29.83 240 SER A N 1
ATOM 1610 C CA . SER A 1 240 ? -27.604 6.860 3.618 1.00 29.83 240 SER A CA 1
ATOM 1611 C C . SER A 1 240 ? -26.236 6.750 2.947 1.00 29.83 240 SER A C 1
ATOM 1613 O O . SER A 1 240 ? -25.265 6.274 3.530 1.00 29.83 240 SER A O 1
ATOM 1615 N N . ALA A 1 241 ? -26.162 7.250 1.715 1.00 25.41 241 ALA A N 1
ATOM 1616 C CA . ALA A 1 241 ? -24.926 7.366 0.962 1.00 25.41 241 ALA A CA 1
ATOM 1617 C C . ALA A 1 241 ? -24.040 8.481 1.545 1.00 25.41 241 ALA A C 1
ATOM 1619 O O . ALA A 1 241 ? -24.394 9.657 1.476 1.00 25.41 241 ALA A O 1
ATOM 1620 N N . SER A 1 242 ? -22.869 8.111 2.064 1.00 30.98 242 SER A N 1
ATOM 1621 C CA . SER A 1 242 ? -21.751 9.038 2.272 1.00 30.98 242 SER A CA 1
ATOM 1622 C C . SER A 1 242 ? -20.826 9.002 1.046 1.00 30.98 242 SER A C 1
ATOM 1624 O O . SER A 1 242 ? -20.521 7.913 0.549 1.00 30.98 242 SER A O 1
ATOM 1626 N N . PRO A 1 243 ? -20.358 10.153 0.532 1.00 29.44 243 PRO A N 1
ATOM 1627 C CA . PRO A 1 243 ? -19.518 10.202 -0.657 1.00 29.44 243 PRO A CA 1
ATOM 1628 C C . PRO A 1 243 ? -18.067 9.843 -0.306 1.00 29.44 243 PRO A C 1
ATOM 1630 O O . PRO A 1 243 ? -17.303 10.686 0.160 1.00 29.44 243 PRO A O 1
ATOM 1633 N N . VAL A 1 244 ? -17.656 8.599 -0.556 1.00 33.62 244 VAL A N 1
ATOM 1634 C CA . VAL A 1 244 ? -16.227 8.263 -0.636 1.00 33.62 244 VAL A CA 1
ATOM 1635 C C . VAL A 1 244 ? -15.768 8.579 -2.058 1.00 33.62 244 VAL A C 1
ATOM 1637 O O . VAL A 1 244 ? -16.084 7.868 -3.011 1.00 33.62 244 VAL A O 1
ATOM 1640 N N . LEU A 1 245 ? -15.087 9.718 -2.185 1.00 36.56 245 LEU A N 1
ATOM 1641 C CA . LEU A 1 245 ? -14.506 10.243 -3.416 1.00 36.56 245 LEU A CA 1
ATOM 1642 C C . LEU A 1 245 ? -13.572 9.219 -4.073 1.00 36.56 245 LEU A C 1
ATOM 1644 O O . LEU A 1 245 ? -12.586 8.771 -3.489 1.00 36.56 245 LEU A O 1
ATOM 1648 N N . GLY A 1 246 ? -13.897 8.876 -5.319 1.00 32.12 246 GLY A N 1
ATOM 1649 C CA . GLY A 1 246 ? -13.073 8.055 -6.191 1.00 32.12 246 GLY A CA 1
ATOM 1650 C C . GLY A 1 246 ? -11.833 8.812 -6.658 1.00 32.12 246 GLY A C 1
ATOM 1651 O O . GLY A 1 246 ? -11.916 9.666 -7.538 1.00 32.12 246 GLY A O 1
ATOM 1652 N N . GLY A 1 247 ? -10.678 8.451 -6.104 1.00 33.31 247 GLY A N 1
ATOM 1653 C CA . GLY A 1 247 ? -9.377 8.711 -6.714 1.00 33.31 247 GLY A CA 1
ATOM 1654 C C . GLY A 1 247 ? -9.142 7.719 -7.853 1.00 33.31 247 GLY A C 1
ATOM 1655 O O . GLY A 1 247 ? -8.709 6.591 -7.631 1.00 33.31 247 GLY A O 1
ATOM 1656 N N . LEU A 1 248 ? -9.499 8.123 -9.071 1.00 31.25 248 LEU A N 1
ATOM 1657 C CA . LEU A 1 248 ? -9.205 7.414 -10.315 1.00 31.25 248 LEU A CA 1
ATOM 1658 C C . LEU A 1 248 ? -7.719 7.585 -10.653 1.00 31.25 248 LEU A C 1
ATOM 1660 O O . LEU A 1 248 ? -7.323 8.614 -11.190 1.00 31.25 248 LEU A O 1
ATOM 1664 N N . PHE A 1 249 ? -6.913 6.555 -10.411 1.00 39.75 249 PHE A N 1
ATOM 1665 C CA . PHE A 1 249 ? -5.665 6.372 -11.144 1.00 39.75 249 PHE A CA 1
ATOM 1666 C C . PHE A 1 249 ? -5.896 5.348 -12.245 1.00 39.75 249 PHE A C 1
ATOM 1668 O O . PHE A 1 249 ? -5.971 4.142 -12.014 1.00 39.75 249 PHE A O 1
ATOM 1675 N N . ALA A 1 250 ? -6.041 5.853 -13.466 1.00 32.50 250 ALA A N 1
ATOM 1676 C CA . ALA A 1 250 ? -5.901 5.037 -14.652 1.00 32.50 250 ALA A CA 1
ATOM 1677 C C . ALA A 1 250 ? -4.431 4.604 -14.748 1.00 32.50 250 ALA A C 1
ATOM 1679 O O . ALA A 1 250 ? -3.560 5.417 -15.059 1.00 32.50 250 ALA A O 1
ATOM 1680 N N . LEU A 1 251 ? -4.152 3.324 -14.489 1.00 33.88 251 LEU A N 1
ATOM 1681 C CA . LEU A 1 251 ? -2.898 2.700 -14.900 1.00 33.88 251 LEU A CA 1
ATOM 1682 C C . LEU A 1 251 ? -2.885 2.698 -16.439 1.00 33.88 251 LEU A C 1
ATOM 1684 O O . LEU A 1 251 ? -3.490 1.849 -17.094 1.00 33.88 251 LEU A O 1
ATOM 1688 N N . GLY A 1 252 ? -2.274 3.727 -17.023 1.00 28.59 252 GLY A N 1
ATOM 1689 C CA . GLY A 1 252 ? -2.196 3.923 -18.464 1.00 28.59 252 GLY A CA 1
ATOM 1690 C C . GLY A 1 252 ? -1.278 2.900 -19.127 1.00 28.59 252 GLY A C 1
ATOM 1691 O O . GLY A 1 252 ? -0.110 3.181 -19.379 1.00 28.59 252 GLY A O 1
ATOM 1692 N N . LEU A 1 253 ? -1.814 1.731 -19.481 1.00 33.84 253 LEU A N 1
ATOM 1693 C CA . LEU A 1 253 ? -1.232 0.865 -20.507 1.00 33.84 253 LEU A CA 1
ATOM 1694 C C . LEU A 1 253 ? -1.408 1.544 -21.877 1.00 33.84 253 LEU A C 1
ATOM 1696 O O . LEU A 1 253 ? -2.402 1.354 -22.576 1.00 33.84 253 LEU A O 1
ATOM 1700 N N . LEU A 1 254 ? -0.437 2.376 -22.262 1.00 32.16 254 LEU A N 1
ATOM 1701 C CA . LEU A 1 254 ? -0.349 2.987 -23.590 1.00 32.16 254 LEU A CA 1
ATOM 1702 C C . LEU A 1 254 ? 0.035 1.937 -24.650 1.00 32.16 254 LEU A C 1
ATOM 1704 O O . LEU A 1 254 ? 1.176 1.864 -25.103 1.00 32.16 254 LEU A O 1
ATOM 1708 N N . LEU A 1 255 ? -0.943 1.156 -25.117 1.00 34.34 255 LEU A N 1
ATOM 1709 C CA . LEU A 1 255 ? -0.852 0.435 -26.391 1.00 34.34 255 LEU A CA 1
ATOM 1710 C C . LEU A 1 255 ? -1.027 1.435 -27.544 1.00 34.34 255 LEU A C 1
ATOM 1712 O O . LEU A 1 255 ? -2.125 1.691 -28.041 1.00 34.34 255 LEU A O 1
ATOM 1716 N N . LYS A 1 256 ? 0.087 2.029 -27.980 1.00 36.72 256 LYS A N 1
ATOM 1717 C CA . LYS A 1 256 ? 0.149 2.915 -29.149 1.00 36.72 256 LYS A CA 1
ATOM 1718 C C . LYS A 1 256 ? -0.052 2.100 -30.434 1.00 36.72 256 LYS A C 1
ATOM 1720 O O . LYS A 1 256 ? 0.898 1.639 -31.061 1.00 36.72 256 LYS A O 1
ATOM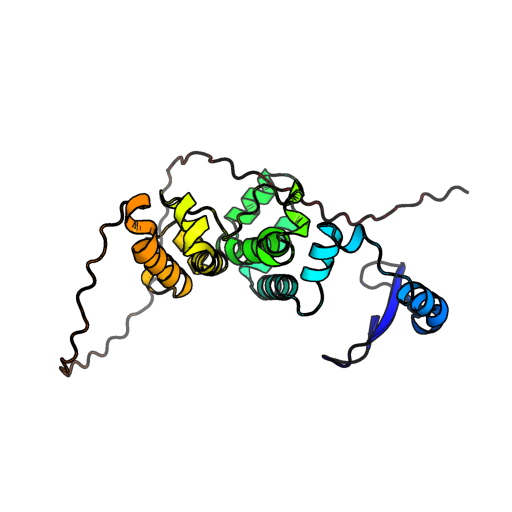 1725 N N . ARG A 1 257 ? -1.312 1.930 -30.842 1.00 38.31 257 ARG A N 1
ATOM 1726 C CA . ARG A 1 257 ? -1.729 1.296 -32.105 1.00 38.31 257 ARG A CA 1
ATOM 1727 C C . ARG A 1 257 ? -1.324 2.180 -33.294 1.00 38.31 257 ARG A C 1
ATOM 1729 O O . ARG A 1 257 ? -2.041 3.110 -33.658 1.00 38.31 257 ARG A O 1
ATOM 1736 N N . ARG A 1 258 ? -0.165 1.918 -33.908 1.00 44.38 258 ARG A N 1
ATOM 1737 C CA . ARG A 1 258 ? 0.271 2.615 -35.131 1.00 44.38 258 ARG A CA 1
ATOM 1738 C C . ARG A 1 258 ? -0.396 1.966 -36.351 1.00 44.38 258 ARG A C 1
ATOM 1740 O O . ARG A 1 258 ? -0.111 0.819 -36.684 1.00 44.38 258 ARG A O 1
ATOM 1747 N N . ARG A 1 259 ? -1.316 2.702 -36.987 1.00 50.03 259 ARG A N 1
ATOM 1748 C CA . ARG A 1 259 ? -1.915 2.360 -38.288 1.00 50.03 259 ARG A CA 1
ATOM 1749 C C . ARG A 1 259 ? -0.813 2.274 -39.350 1.00 50.03 259 ARG A C 1
ATOM 1751 O O . ARG A 1 259 ? -0.016 3.201 -39.475 1.00 50.03 259 ARG A O 1
ATOM 1758 N N . ARG A 1 260 ? -0.793 1.171 -40.102 1.00 49.44 260 ARG A N 1
ATOM 1759 C CA . ARG A 1 260 ? -0.064 1.048 -41.370 1.00 49.44 260 ARG A CA 1
ATOM 1760 C C . ARG A 1 260 ? -0.792 1.891 -42.420 1.00 49.44 260 ARG A C 1
ATOM 1762 O O . ARG A 1 260 ? -2.000 1.731 -42.575 1.00 49.44 260 ARG A O 1
ATOM 1769 N N . HIS A 1 261 ? -0.064 2.752 -43.120 1.00 36.72 261 HIS A N 1
ATOM 1770 C CA . HIS A 1 261 ? -0.417 3.147 -44.480 1.00 36.72 261 HIS A CA 1
ATOM 1771 C C . HIS A 1 261 ? 0.539 2.436 -45.437 1.00 36.72 261 HIS A C 1
ATOM 1773 O O . HIS A 1 261 ? 1.669 2.128 -45.051 1.00 36.72 261 HIS A O 1
ATOM 1779 N N . ALA A 1 262 ? -0.028 2.106 -46.597 1.00 43.75 262 ALA A N 1
ATOM 1780 C CA . ALA A 1 262 ? 0.557 1.398 -47.726 1.00 43.75 262 ALA A CA 1
ATOM 1781 C C . ALA A 1 262 ? 1.885 1.992 -48.208 1.00 43.75 262 ALA A C 1
ATOM 1783 O O . ALA A 1 262 ? 2.077 3.216 -48.030 1.00 43.75 262 ALA A O 1
#

Secondary structure (DSSP, 8-state):
-EESSGGG-EE-EEEEEEESSTTSEEEEEEGGGSHHHHHHHHTSPPPGGGGSHHHHHHHHTSTTSHHHHHHHHHHHSHHHHHHHHHHHT--SHHHHHHHHHH-GGGHHHHHHHHHHIIIIITTTTTTT-GGGTT--TTSS--SSTTHHHHHHHSHHHHHHHHHSHHHHHHHH-TTSTTGGG-HHHHHHHHHHHHHSHHHHTPPP----------------------------------------------------------

Foldseek 3Di:
DWDDDDPPIDDQWAWDDFDDDPPTDTDTHGVVVCVVVVVVVVPDDDPPCCLALVNQLVVCCDDPHPLVVLVVVLCVDPLSVQLVVQVVPDDDDVSNVVSCVVRVLNQLSNLLNLLCSCQPRNVPNCVPPPLNVPSQNQADQQPFLQRVVCSVFVSPLSNQLSNHSVSVVCSHPVPDPCNVVDPSNVSSVVRCLVRPCPSRVNDNPPCDDDDDDDDDDDDDDDDDDDDDDDDDDDDDDDDDDDDPDDSDDDPDPPPPDDDDDD

pLDDT: mean 76.25, std 22.47, range [24.62, 97.75]

Sequence (262 aa):
VLVGSGASERVLAVHSYVSGDCLGDGTSIRVSGEMGFINSELAKALPSTLNSCSTCSSTADSGNQVCAQRRFACGADTDCSALLDCLSKCSGISCQNNCRTKYPAGLGPFTAYQNCGCAEGCKAECASDNSCTGAAQCGIKALDGCGKCGEGSCCTERAAASFDKVGFACVTAPDGEGCAANAPFQAYQACLQKSCSAECGLTPSSSGGASSGGASSGGNGDGTTTTTTTGCNTSGGSASASPVLGGLFALGLLLKRRRRHA

Radius of gyration: 25.13 Å; chains: 1; bounding box: 62×52×90 Å